Protein AF-A0A7S1R798-F1 (afdb_monomer_lite)

Radius of gyration: 19.68 Å; chains: 1; bounding box: 44×50×54 Å

Sequence (302 aa):
WAHCTDYHACKNDYTFELLNIRLVPTTYSVRGADLMTPFVHMIRYALAEPQPPAGVQEKFLVVSDSTLPVKPFSYVYWDLSTFTSSDICISSINQWAHGSVEGRPAALVKHHQWVALNRSDAAVLARDWDHVERVGAWDVPLREGRWAGSNRTVPHSQFAGGTWYTATDEEAVWAFLHGPMELRYKGDLEEPMRLFMHRRCHTYVAFPNDVAPSTHLTSPPAALLQLEAEAHSKFDHTKITLQLLKDPDAKLTVAPGIWHPFLMEAVGDQSLRALRSSPYLFARKFSQCAQLGNYSEMILRS

pLDDT: mean 87.45, std 13.61, range [43.0, 97.88]

Organism: Alexandrium catenella (NCBI:txid2925)

Foldseek 3Di:
DDEDPDPVVVVPDVVCVVVVPDYDDHDDDDPLFDPCVRVLSVLVVVLPDDDDPPPFWDKRWDDDLQKDFLAAPVVVRCVLRVDQAKFWAWWDPQQWWWAADPNFTWIQTFTDLTIIHTSVLSVLCSVQDDTGPGHQADWQAADDDPCNPPRDTDRSVRTDGGPPRPRCSGGVSCRSRHTIGTAPDHPNCVVVVVVCLPGDDQEAWAFPLLADPCVPDPDGRSGGHPDDPVSCPQQVSSVLVVQLVPPPQWDWDADPDRPGTTATQEGEPSSSVSSNVHSHRMYGRYDSNRHYYCNCVSHHVD

Structure (mmCIF, N/CA/C/O backbone):
data_AF-A0A7S1R798-F1
#
_entry.id   AF-A0A7S1R798-F1
#
loop_
_atom_site.group_PDB
_atom_site.id
_atom_site.type_symbol
_atom_site.label_atom_id
_atom_site.label_alt_id
_atom_site.label_comp_id
_atom_site.label_asym_id
_atom_site.label_entity_id
_atom_site.label_seq_id
_atom_site.pdbx_PDB_ins_code
_atom_site.Cartn_x
_atom_site.Cartn_y
_atom_site.Cartn_z
_atom_site.occupancy
_atom_site.B_iso_or_equiv
_atom_site.auth_seq_id
_atom_site.auth_comp_id
_atom_site.auth_asym_id
_atom_site.auth_atom_id
_atom_site.pdbx_PDB_model_num
ATOM 1 N N . TRP A 1 1 ? -7.975 -10.171 -10.699 1.00 95.88 1 TRP A N 1
ATOM 2 C CA . TRP A 1 1 ? -9.055 -9.178 -10.828 1.00 95.88 1 TRP A CA 1
ATOM 3 C C . TRP A 1 1 ? -8.448 -7.812 -11.055 1.00 95.88 1 TRP A C 1
ATOM 5 O O . TRP A 1 1 ? -7.384 -7.561 -10.504 1.00 95.88 1 TRP A O 1
ATOM 15 N N . ALA A 1 2 ? -9.091 -6.965 -11.852 1.00 96.12 2 ALA A N 1
ATOM 16 C CA . ALA A 1 2 ? -8.640 -5.601 -12.105 1.00 96.12 2 ALA A CA 1
ATOM 17 C C . ALA A 1 2 ? -9.822 -4.625 -12.110 1.00 96.12 2 ALA A C 1
ATOM 19 O O . ALA A 1 2 ? -10.908 -4.953 -12.591 1.00 96.12 2 ALA A O 1
ATOM 20 N N . HIS A 1 3 ? -9.592 -3.432 -11.570 1.00 96.25 3 HIS A N 1
ATOM 21 C CA . HIS A 1 3 ? -10.484 -2.280 -11.654 1.00 96.25 3 HIS A CA 1
ATOM 22 C C . HIS A 1 3 ? -9.866 -1.261 -12.608 1.00 96.25 3 HIS A C 1
ATOM 24 O O . HIS A 1 3 ? -8.649 -1.076 -12.618 1.00 96.25 3 HIS A O 1
ATOM 30 N N . CYS A 1 4 ? -10.718 -0.606 -13.390 1.00 95.44 4 CYS A N 1
ATOM 31 C CA . CYS A 1 4 ? -10.320 0.460 -14.293 1.00 95.44 4 CYS A CA 1
ATOM 32 C C . CYS A 1 4 ? -11.179 1.699 -14.073 1.00 95.44 4 CYS A C 1
ATOM 34 O O . CYS A 1 4 ? -12.379 1.602 -13.804 1.00 95.44 4 CYS A O 1
ATOM 36 N N . THR A 1 5 ? -10.567 2.869 -14.235 1.00 93.38 5 THR A N 1
ATOM 37 C CA . THR A 1 5 ? -11.283 4.150 -14.280 1.00 93.38 5 THR A CA 1
ATOM 38 C C . THR A 1 5 ? -12.166 4.242 -15.524 1.00 93.38 5 THR A C 1
ATOM 40 O O . THR A 1 5 ? -13.307 4.679 -15.420 1.00 93.38 5 THR A O 1
ATOM 43 N N . ASP A 1 6 ? -11.674 3.759 -16.669 1.00 94.75 6 ASP A N 1
ATOM 44 C CA . ASP A 1 6 ? -12.447 3.535 -17.892 1.00 94.75 6 ASP A CA 1
ATOM 45 C C . ASP A 1 6 ? -12.614 2.026 -18.132 1.00 94.75 6 ASP A C 1
ATOM 47 O O . ASP A 1 6 ? -11.725 1.342 -18.648 1.00 94.75 6 ASP A O 1
ATOM 51 N N . TYR A 1 7 ? -13.766 1.492 -17.719 1.00 95.94 7 TYR A N 1
ATOM 52 C CA . TYR A 1 7 ? -14.091 0.074 -17.883 1.00 95.94 7 TYR A CA 1
ATOM 53 C C . TYR A 1 7 ? -14.069 -0.370 -19.348 1.00 95.94 7 TYR A C 1
ATOM 55 O O . TYR A 1 7 ? -13.625 -1.476 -19.654 1.00 95.94 7 TYR A O 1
ATOM 63 N N . HIS A 1 8 ? -14.571 0.468 -20.258 1.00 96.50 8 HIS A N 1
ATOM 64 C CA . HIS A 1 8 ? -14.720 0.100 -21.662 1.00 96.50 8 HIS A CA 1
ATOM 65 C C . HIS A 1 8 ? -13.369 0.045 -22.365 1.00 96.50 8 HIS A C 1
ATOM 67 O O . HIS A 1 8 ? -13.139 -0.890 -23.132 1.00 96.50 8 HIS A O 1
ATOM 73 N N . ALA A 1 9 ? -12.468 0.981 -22.061 1.00 94.81 9 ALA A N 1
ATOM 74 C CA . ALA A 1 9 ? -11.098 0.936 -22.560 1.00 94.81 9 ALA A CA 1
ATOM 75 C C . ALA A 1 9 ? -10.395 -0.365 -22.140 1.00 94.81 9 ALA A C 1
ATOM 77 O O . ALA A 1 9 ? -9.889 -1.083 -22.998 1.00 94.81 9 ALA A O 1
ATOM 78 N N . CYS A 1 10 ? -10.449 -0.729 -20.853 1.00 94.94 10 CYS A N 1
ATOM 79 C CA . CYS A 1 10 ? -9.833 -1.968 -20.371 1.00 94.94 10 CYS A CA 1
ATOM 80 C C . CYS A 1 10 ? -10.493 -3.235 -20.917 1.00 94.94 10 CYS A C 1
ATOM 82 O O . CYS A 1 10 ? -9.810 -4.205 -21.224 1.00 94.94 10 CYS A O 1
ATOM 84 N N . LYS A 1 11 ? -11.825 -3.255 -21.046 1.00 95.12 11 LYS A N 1
ATOM 85 C CA . LYS A 1 11 ? -12.545 -4.418 -21.585 1.00 95.12 11 LYS A CA 1
ATOM 86 C C . LYS A 1 11 ? -12.158 -4.719 -23.032 1.00 95.12 11 LYS A C 1
ATOM 88 O O . LYS A 1 11 ? -12.194 -5.876 -23.435 1.00 95.12 11 LYS A O 1
ATOM 93 N N . ASN A 1 12 ? -11.815 -3.686 -23.796 1.00 94.81 12 ASN A N 1
ATOM 94 C CA . ASN A 1 12 ? -11.406 -3.812 -25.190 1.00 94.81 12 ASN A CA 1
ATOM 95 C C . ASN A 1 12 ? -9.886 -3.998 -25.354 1.00 94.81 12 ASN A C 1
ATOM 97 O O . ASN A 1 12 ? -9.412 -4.121 -26.483 1.00 94.81 12 ASN A O 1
ATOM 101 N N . ASP A 1 13 ? -9.119 -4.014 -24.261 1.00 94.00 13 ASP A N 1
ATOM 102 C CA . ASP A 1 13 ? -7.686 -4.289 -24.290 1.00 94.00 13 ASP A CA 1
ATOM 103 C C . ASP A 1 13 ? -7.446 -5.803 -24.383 1.00 94.00 13 ASP A C 1
ATOM 105 O O . ASP A 1 13 ? -7.726 -6.568 -23.455 1.00 94.00 13 ASP A O 1
ATOM 109 N N . TYR A 1 14 ? -6.877 -6.231 -25.511 1.00 93.75 14 TYR A N 1
ATOM 110 C CA . TYR A 1 14 ? -6.534 -7.627 -25.789 1.00 93.75 14 TYR A CA 1
ATOM 111 C C . TYR A 1 14 ? -5.623 -8.255 -24.719 1.00 93.75 14 TYR A C 1
ATOM 113 O O . TYR A 1 14 ? -5.657 -9.465 -24.502 1.00 93.75 14 TYR A O 1
ATOM 121 N N . THR A 1 15 ? -4.832 -7.453 -24.004 1.00 92.44 15 THR A N 1
ATOM 122 C CA . THR A 1 15 ? -3.950 -7.924 -22.928 1.00 92.44 15 THR A CA 1
ATOM 123 C C . THR A 1 15 ? -4.740 -8.538 -21.774 1.00 92.44 15 THR A C 1
ATOM 125 O O . THR A 1 15 ? -4.296 -9.522 -21.181 1.00 92.44 15 THR A O 1
ATOM 128 N N . PHE A 1 16 ? -5.925 -8.002 -21.461 1.00 92.94 16 PHE A N 1
ATOM 129 C CA . PHE A 1 16 ? -6.767 -8.528 -20.385 1.00 92.94 16 PHE A CA 1
ATOM 130 C C . PHE A 1 16 ? -7.323 -9.904 -20.743 1.00 92.94 16 PHE A C 1
ATOM 132 O O . PHE A 1 16 ? -7.317 -10.800 -19.901 1.00 92.94 16 PHE A O 1
ATOM 139 N N . GLU A 1 17 ? -7.741 -10.095 -21.994 1.00 90.88 17 GLU A N 1
ATOM 140 C CA . GLU A 1 17 ? -8.168 -11.399 -22.501 1.00 90.88 17 GLU A CA 1
ATOM 141 C C . GLU A 1 17 ? -6.997 -12.391 -22.522 1.00 90.88 17 GLU A C 1
ATOM 143 O O . GLU A 1 17 ? -7.098 -13.479 -21.954 1.00 90.88 17 GLU A O 1
ATOM 148 N N . LEU A 1 18 ? -5.854 -11.983 -23.086 1.00 94.62 18 LEU A N 1
ATOM 149 C CA . LEU A 1 18 ? -4.650 -12.809 -23.201 1.00 94.62 18 LEU A CA 1
ATOM 150 C C . LEU A 1 18 ? -4.141 -13.309 -21.841 1.00 94.62 18 LEU A C 1
ATOM 152 O O . LEU A 1 18 ? -3.718 -14.458 -21.720 1.00 94.62 18 LEU A O 1
ATOM 156 N N . LEU A 1 19 ? -4.175 -12.452 -20.817 1.00 93.06 19 LEU A N 1
ATOM 157 C CA . LEU A 1 19 ? -3.729 -12.773 -19.459 1.00 93.06 19 LEU A CA 1
ATOM 158 C C . LEU A 1 19 ? -4.850 -13.324 -18.564 1.00 93.06 19 LEU A C 1
ATOM 160 O O . LEU A 1 19 ? -4.619 -13.556 -17.376 1.00 93.06 19 LEU A O 1
ATOM 164 N N . ASN A 1 20 ? -6.054 -13.533 -19.108 1.00 94.75 20 ASN A N 1
ATOM 165 C CA . ASN A 1 20 ? -7.237 -13.975 -18.367 1.00 94.75 20 ASN A CA 1
ATOM 166 C C . ASN A 1 20 ? -7.528 -13.099 -17.125 1.00 94.75 20 ASN A C 1
ATOM 168 O O . ASN A 1 20 ? -7.882 -13.579 -16.042 1.00 94.75 20 ASN A O 1
ATOM 172 N N . ILE A 1 21 ? -7.347 -11.784 -17.264 1.00 94.88 21 ILE A N 1
ATOM 173 C CA . ILE A 1 21 ? -7.624 -10.809 -16.212 1.00 94.88 21 ILE A CA 1
ATOM 174 C C . ILE A 1 21 ? -9.126 -10.529 -16.190 1.00 94.88 21 ILE A C 1
ATOM 176 O O . ILE A 1 21 ? -9.690 -9.925 -17.098 1.00 94.88 21 ILE A O 1
ATOM 180 N N . ARG A 1 22 ? -9.783 -10.917 -15.094 1.00 96.56 22 ARG A N 1
ATOM 181 C CA . ARG A 1 22 ? -11.199 -10.606 -14.858 1.00 96.56 22 ARG A CA 1
ATOM 182 C C . ARG A 1 22 ? -11.374 -9.160 -14.390 1.00 96.56 22 ARG A C 1
ATOM 184 O O . ARG A 1 22 ? -10.768 -8.757 -13.392 1.00 96.56 22 ARG A O 1
ATOM 191 N N . LEU A 1 23 ? -12.218 -8.402 -15.084 1.00 97.44 23 LEU A N 1
ATOM 192 C CA . LEU A 1 23 ? -12.570 -7.026 -14.729 1.00 97.44 23 LEU A CA 1
ATOM 193 C C . LEU A 1 23 ? -13.716 -6.983 -13.715 1.00 97.44 23 LEU A C 1
ATOM 195 O O . LEU A 1 23 ? -14.705 -7.699 -13.868 1.00 97.44 23 LEU A O 1
ATOM 199 N N . VAL A 1 24 ? -13.610 -6.095 -12.726 1.00 97.62 24 VAL A N 1
ATOM 200 C CA . VAL A 1 24 ? -14.741 -5.704 -11.870 1.00 97.62 24 VAL A CA 1
ATOM 201 C C . VAL A 1 24 ? -15.393 -4.423 -12.406 1.00 97.62 24 VAL A C 1
ATOM 203 O O . VAL A 1 24 ? -14.703 -3.629 -13.052 1.00 97.62 24 VAL A O 1
ATOM 206 N N . PRO A 1 25 ? -16.697 -4.187 -12.165 1.00 97.38 25 PRO A N 1
ATOM 207 C CA . PRO A 1 25 ? -17.335 -2.922 -12.516 1.00 97.38 25 PRO A CA 1
ATOM 208 C C . PRO A 1 25 ? -16.589 -1.718 -11.930 1.00 97.38 25 PRO A C 1
ATOM 210 O O . PRO A 1 25 ? -16.108 -1.759 -10.793 1.00 97.38 25 PRO A O 1
ATOM 213 N N . THR A 1 26 ? -16.516 -0.623 -12.689 1.00 96.62 26 THR A N 1
ATOM 214 C CA . THR A 1 26 ? -15.950 0.627 -12.173 1.00 96.62 26 THR A CA 1
ATOM 215 C C . THR A 1 26 ? -16.776 1.114 -10.990 1.00 96.62 26 THR A C 1
ATOM 217 O O . THR A 1 26 ? -17.986 1.299 -11.081 1.00 96.62 26 THR A O 1
ATOM 220 N N . THR A 1 27 ? -16.095 1.338 -9.875 1.00 94.88 27 THR A N 1
ATOM 221 C CA . THR A 1 27 ? -16.636 1.987 -8.680 1.00 94.88 27 THR A CA 1
ATOM 222 C C . THR A 1 27 ? -15.975 3.340 -8.449 1.00 94.88 27 THR A C 1
ATOM 224 O O . THR A 1 27 ? -14.915 3.617 -9.021 1.00 94.88 27 THR A O 1
ATOM 227 N N . TYR A 1 28 ? -16.599 4.153 -7.594 1.00 90.81 28 TYR A N 1
ATOM 228 C CA . TYR A 1 28 ? -16.071 5.436 -7.141 1.00 90.81 28 TYR A CA 1
ATOM 229 C C . TYR A 1 28 ? -14.620 5.309 -6.662 1.00 90.81 28 TYR A C 1
ATOM 231 O O . TYR A 1 28 ? -14.263 4.366 -5.954 1.00 90.81 28 TYR A O 1
ATOM 239 N N . SER A 1 29 ? -13.800 6.263 -7.090 1.00 89.31 29 SER A N 1
ATOM 240 C CA . SER A 1 29 ? -12.412 6.422 -6.683 1.00 89.31 29 SER A CA 1
ATOM 241 C C . SER A 1 29 ? -12.035 7.879 -6.846 1.00 89.31 29 SER A C 1
ATOM 243 O O . SER A 1 29 ? -12.215 8.445 -7.928 1.00 89.31 29 SER A O 1
ATOM 245 N N . VAL A 1 30 ? -11.496 8.489 -5.799 1.00 86.62 30 VAL A N 1
ATOM 246 C CA . VAL A 1 30 ? -10.974 9.853 -5.872 1.00 86.62 30 VAL A CA 1
ATOM 247 C C . VAL A 1 30 ? -9.629 9.887 -5.183 1.00 86.62 30 VAL A C 1
ATOM 249 O O . VAL A 1 30 ? -9.499 9.589 -3.998 1.00 86.62 30 VAL A O 1
ATOM 252 N N . ARG A 1 31 ? -8.601 10.285 -5.932 1.00 82.75 31 ARG A N 1
ATOM 253 C CA . ARG A 1 31 ? -7.250 10.429 -5.395 1.00 82.75 31 ARG A CA 1
ATOM 254 C C . ARG A 1 31 ? -7.253 11.359 -4.182 1.00 82.75 31 ARG A C 1
ATOM 256 O O . ARG A 1 31 ? -7.731 12.485 -4.263 1.00 82.75 31 ARG A O 1
ATOM 263 N N . GLY A 1 32 ? -6.662 10.884 -3.089 1.00 76.19 32 GLY A N 1
ATOM 264 C CA . GLY A 1 32 ? -6.551 11.623 -1.833 1.00 76.19 32 GLY A CA 1
ATOM 265 C C . GLY A 1 32 ? -7.782 11.526 -0.935 1.00 76.19 32 GLY A C 1
ATOM 266 O O . GLY A 1 32 ? -7.640 11.799 0.248 1.00 76.19 32 GLY A O 1
ATOM 267 N N . ALA A 1 33 ? -8.941 11.102 -1.455 1.00 81.75 33 ALA A N 1
ATOM 268 C CA . ALA A 1 33 ? -10.154 10.878 -0.670 1.00 81.75 33 ALA A CA 1
ATOM 269 C C . ALA A 1 33 ? -10.454 9.390 -0.487 1.00 81.75 33 ALA A C 1
ATOM 271 O O . ALA A 1 33 ? -10.550 8.935 0.646 1.00 81.75 33 ALA A O 1
ATOM 272 N N . ASP A 1 34 ? -10.541 8.621 -1.569 1.00 86.38 34 ASP A N 1
ATOM 273 C CA . ASP A 1 34 ? -10.888 7.206 -1.504 1.00 86.38 34 ASP A CA 1
ATOM 274 C C . ASP A 1 34 ? -10.270 6.435 -2.666 1.00 86.38 34 ASP A C 1
ATOM 276 O O . ASP A 1 34 ? -10.808 6.372 -3.771 1.00 86.38 34 ASP A O 1
ATOM 280 N N . LEU A 1 35 ? -9.096 5.864 -2.400 1.00 88.75 35 LEU A N 1
ATOM 281 C CA . LEU A 1 35 ? -8.444 4.891 -3.278 1.00 88.75 35 LEU A CA 1
ATOM 282 C C . LEU A 1 35 ? -8.727 3.444 -2.843 1.00 88.75 35 LEU A C 1
ATOM 284 O O . LEU A 1 35 ? -8.341 2.504 -3.539 1.00 88.75 35 LEU A O 1
ATOM 288 N N . MET A 1 36 ? -9.416 3.255 -1.715 1.00 91.44 36 MET A N 1
ATOM 289 C CA . MET A 1 36 ? -9.649 1.945 -1.116 1.00 91.44 36 MET A CA 1
ATOM 290 C C . MET A 1 36 ? -10.949 1.306 -1.571 1.00 91.44 36 MET A C 1
ATOM 292 O O . MET A 1 36 ? -11.008 0.086 -1.664 1.00 91.44 36 MET A O 1
ATOM 296 N N . THR A 1 37 ? -11.973 2.076 -1.923 1.00 93.56 37 THR A N 1
ATOM 297 C CA . THR A 1 37 ? -13.212 1.509 -2.461 1.00 93.56 37 THR A CA 1
ATOM 298 C C . THR A 1 37 ? -12.955 0.614 -3.684 1.00 93.56 37 THR A C 1
ATOM 300 O O . THR A 1 37 ? -13.423 -0.526 -3.675 1.00 93.56 37 THR A O 1
ATOM 303 N N . PRO A 1 38 ? -12.146 1.004 -4.693 1.00 94.75 38 PRO A N 1
ATOM 304 C CA . PRO A 1 38 ? -11.744 0.098 -5.774 1.00 94.75 38 PRO A CA 1
ATOM 305 C C . PRO A 1 38 ? -10.953 -1.123 -5.304 1.00 94.75 38 PRO A C 1
ATOM 307 O O . PRO A 1 38 ? -11.192 -2.231 -5.786 1.00 94.75 38 PRO A O 1
ATOM 310 N N . PHE A 1 39 ? -10.031 -0.936 -4.353 1.00 94.12 39 PHE A N 1
ATOM 311 C CA . PHE A 1 39 ? -9.256 -2.021 -3.750 1.00 94.12 39 PHE A CA 1
ATOM 312 C C . PHE A 1 39 ? -10.211 -3.061 -3.165 1.00 94.12 39 PHE A C 1
ATOM 314 O O . PHE A 1 39 ? -10.181 -4.229 -3.553 1.00 94.12 39 PHE A O 1
ATOM 321 N N . VAL A 1 40 ? -11.073 -2.646 -2.239 1.00 95.75 40 VAL A N 1
ATOM 322 C CA . VAL A 1 40 ? -11.976 -3.540 -1.519 1.00 95.75 40 VAL A CA 1
ATOM 323 C C . VAL A 1 40 ? -13.003 -4.161 -2.463 1.00 95.75 40 VAL A C 1
ATOM 325 O O . VAL A 1 40 ? -13.338 -5.337 -2.318 1.00 95.75 40 VAL A O 1
ATOM 328 N N . HIS A 1 41 ? -13.436 -3.430 -3.491 1.00 96.50 41 HIS A N 1
ATOM 329 C CA . HIS A 1 41 ? -14.267 -3.978 -4.558 1.00 96.50 41 HIS A CA 1
ATOM 330 C C . HIS A 1 41 ? -13.573 -5.161 -5.251 1.00 96.50 41 HIS A C 1
ATOM 332 O O . HIS A 1 41 ? -14.180 -6.220 -5.386 1.00 96.50 41 HIS A O 1
ATOM 338 N N . MET A 1 42 ? -12.293 -5.044 -5.619 1.00 97.25 42 MET A N 1
ATOM 339 C CA . MET A 1 42 ? -11.544 -6.171 -6.194 1.00 97.25 42 MET A CA 1
ATOM 340 C C . MET A 1 42 ? -11.391 -7.341 -5.213 1.00 97.25 42 MET A C 1
ATOM 342 O O . MET A 1 42 ? -11.534 -8.491 -5.632 1.00 97.25 42 MET A O 1
ATOM 346 N N . ILE A 1 43 ? -11.155 -7.077 -3.919 1.00 97.38 43 ILE A N 1
ATOM 347 C CA . ILE A 1 43 ? -11.104 -8.140 -2.900 1.00 97.38 43 ILE A CA 1
ATOM 348 C C . ILE A 1 43 ? -12.434 -8.898 -2.841 1.00 97.38 43 ILE A C 1
ATOM 350 O O . ILE A 1 43 ? -12.419 -10.123 -2.811 1.00 97.38 43 ILE A O 1
ATOM 354 N N . ARG A 1 44 ? -13.580 -8.202 -2.829 1.00 97.88 44 ARG A N 1
ATOM 355 C CA . ARG A 1 44 ? -14.912 -8.833 -2.745 1.00 97.88 44 ARG A CA 1
ATOM 356 C C . ARG A 1 44 ? -15.117 -9.866 -3.855 1.00 97.88 44 ARG A C 1
ATOM 358 O O . ARG A 1 44 ? -15.578 -10.969 -3.581 1.00 97.88 44 ARG A O 1
ATOM 365 N N . TYR A 1 45 ? -14.713 -9.535 -5.081 1.00 97.81 45 TYR A N 1
ATOM 366 C CA . TYR A 1 45 ? -14.782 -10.461 -6.213 1.00 97.81 45 TYR A CA 1
ATOM 367 C C . TYR A 1 45 ? -13.772 -11.604 -6.093 1.00 97.81 45 TYR A C 1
ATOM 369 O O . TYR A 1 45 ? -14.113 -12.751 -6.363 1.00 97.81 45 TYR A O 1
ATOM 377 N N . ALA A 1 46 ? -12.551 -11.323 -5.634 1.00 97.12 46 ALA A N 1
ATOM 378 C CA . ALA A 1 46 ? -11.552 -12.360 -5.393 1.00 97.12 46 ALA A CA 1
ATOM 379 C C . ALA A 1 46 ? -11.986 -13.353 -4.297 1.00 97.12 46 ALA A C 1
ATOM 381 O O . ALA A 1 46 ? -11.801 -14.554 -4.448 1.00 97.12 46 ALA A O 1
ATOM 382 N N . LEU A 1 47 ? -12.621 -12.879 -3.223 1.00 97.44 47 LEU A N 1
ATOM 383 C CA . LEU A 1 47 ? -13.150 -13.721 -2.145 1.00 97.44 47 LEU A CA 1
ATOM 384 C C . LEU A 1 47 ? -14.345 -14.578 -2.574 1.00 97.44 47 LEU A C 1
ATOM 386 O O . LEU A 1 47 ? -14.590 -15.608 -1.945 1.00 97.44 47 LEU A O 1
ATOM 390 N N . ALA A 1 48 ? -15.081 -14.169 -3.609 1.00 97.38 48 ALA A N 1
ATOM 391 C CA . ALA A 1 48 ? -16.189 -14.944 -4.159 1.00 97.38 48 ALA A CA 1
ATOM 392 C C . ALA A 1 48 ? -15.721 -16.159 -4.983 1.00 97.38 48 ALA A C 1
ATOM 394 O O . ALA A 1 48 ? -16.526 -17.048 -5.261 1.00 97.38 48 ALA A O 1
ATOM 395 N N . GLU A 1 49 ? -14.438 -16.222 -5.355 1.00 96.19 49 GLU A N 1
ATOM 396 C CA . GLU A 1 49 ? -13.863 -17.407 -5.992 1.00 96.19 49 GLU A CA 1
ATOM 397 C C . GLU A 1 49 ? -13.800 -18.595 -5.014 1.00 96.19 49 GLU A C 1
ATOM 399 O O . GLU A 1 49 ? -13.692 -18.401 -3.792 1.00 96.19 49 GLU A O 1
ATOM 404 N N . PRO A 1 50 ? -13.837 -19.839 -5.534 1.00 96.12 50 PRO A N 1
ATOM 405 C CA . PRO A 1 50 ? -13.642 -21.033 -4.724 1.00 96.12 50 PRO A CA 1
ATOM 406 C C . PRO A 1 50 ? -12.367 -20.942 -3.885 1.00 96.12 50 PRO A C 1
ATOM 408 O O . PRO A 1 50 ? -11.311 -20.549 -4.380 1.00 96.12 50 PRO A O 1
ATOM 411 N N . GLN A 1 51 ? -12.466 -21.332 -2.613 1.00 93.88 51 GLN A N 1
ATOM 412 C CA . GLN A 1 51 ? -11.300 -21.380 -1.734 1.00 93.88 51 GLN A CA 1
ATOM 413 C C . GLN A 1 51 ? -10.243 -22.332 -2.302 1.00 93.88 51 GLN A C 1
ATOM 415 O O . GLN A 1 51 ? -10.600 -23.366 -2.881 1.00 93.88 51 GLN A O 1
ATOM 420 N N . PRO A 1 52 ? -8.949 -22.026 -2.115 1.00 92.94 52 PRO A N 1
ATOM 421 C CA . PRO A 1 52 ? -7.909 -22.952 -2.517 1.00 92.94 52 PRO A CA 1
ATOM 422 C C . PRO A 1 52 ? -7.988 -24.245 -1.680 1.00 92.94 52 PRO A C 1
ATOM 424 O O . PRO A 1 52 ? -8.597 -24.259 -0.604 1.00 92.94 52 PRO A O 1
ATOM 427 N N . PRO A 1 53 ? -7.372 -25.346 -2.147 1.00 94.88 53 PRO A N 1
ATOM 428 C CA . PRO A 1 53 ? -7.320 -26.596 -1.397 1.00 94.88 53 PRO A CA 1
ATOM 429 C C . PRO A 1 53 ? -6.774 -26.413 0.024 1.00 94.88 53 PRO A C 1
ATOM 431 O O . PRO A 1 53 ? -5.948 -25.536 0.285 1.00 94.88 53 PRO A O 1
ATOM 434 N N . ALA A 1 54 ? -7.192 -27.289 0.940 1.00 92.12 54 ALA A N 1
ATOM 435 C CA . ALA A 1 54 ? -6.704 -27.272 2.315 1.00 92.12 54 ALA A CA 1
ATOM 436 C C . ALA A 1 54 ? -5.164 -27.308 2.363 1.00 92.12 54 ALA A C 1
ATOM 438 O O . ALA A 1 54 ? -4.527 -28.110 1.681 1.00 92.12 54 ALA A O 1
ATOM 439 N N . GLY A 1 55 ? -4.573 -26.431 3.177 1.00 89.12 55 GLY A N 1
ATOM 440 C CA . GLY A 1 55 ? -3.119 -26.293 3.313 1.00 89.12 55 GLY A CA 1
ATOM 441 C C . GLY A 1 55 ? -2.462 -25.322 2.326 1.00 89.12 55 GLY A C 1
ATOM 442 O O . GLY A 1 55 ? -1.299 -24.974 2.522 1.00 89.12 55 GLY A O 1
ATOM 443 N N . VAL A 1 56 ? -3.181 -24.829 1.313 1.00 91.94 56 VAL A N 1
ATOM 444 C CA . VAL A 1 56 ? -2.686 -23.765 0.429 1.00 91.94 56 VAL A CA 1
ATOM 445 C C . VAL A 1 56 ? -3.001 -22.405 1.044 1.00 91.94 56 VAL A C 1
ATOM 447 O O . VAL A 1 56 ? -4.150 -22.100 1.361 1.00 91.94 56 VAL A O 1
ATOM 450 N N . GLN A 1 57 ? -1.971 -21.578 1.218 1.00 91.75 57 GLN A N 1
ATOM 451 C CA . GLN A 1 57 ? -2.141 -20.216 1.712 1.00 91.75 57 GLN A CA 1
ATOM 452 C C . GLN A 1 57 ? -2.555 -19.281 0.581 1.00 91.75 57 GLN A C 1
ATOM 454 O O . GLN A 1 57 ? -1.958 -19.276 -0.492 1.00 91.75 57 GLN A O 1
ATOM 459 N N . GLU A 1 58 ? -3.544 -18.443 0.861 1.00 93.94 58 GLU A N 1
ATOM 460 C CA . GLU A 1 58 ? -3.998 -17.398 -0.043 1.00 93.94 58 GLU A CA 1
ATOM 461 C C . GLU A 1 58 ? -3.671 -16.025 0.535 1.00 93.94 58 GLU A C 1
ATOM 463 O O . GLU A 1 58 ? -3.929 -15.749 1.714 1.00 93.94 58 GLU A O 1
ATOM 468 N N . LYS A 1 59 ? -3.126 -15.160 -0.319 1.00 95.50 59 LYS A N 1
ATOM 469 C CA . LYS A 1 59 ? -2.870 -13.756 -0.018 1.00 95.50 59 LYS A CA 1
ATOM 470 C C . LYS A 1 59 ? -3.548 -12.880 -1.060 1.00 95.50 59 LYS A C 1
ATOM 472 O O . LYS A 1 59 ? -3.493 -13.163 -2.254 1.00 95.50 59 LYS A O 1
ATOM 477 N N . PHE A 1 60 ? -4.127 -11.786 -0.596 1.00 96.31 60 PHE A N 1
ATOM 478 C CA . PHE A 1 60 ? -4.759 -10.759 -1.403 1.00 96.31 60 PHE A CA 1
ATOM 479 C C . PHE A 1 60 ? -3.812 -9.574 -1.464 1.00 96.31 60 PHE A C 1
ATOM 481 O O . PHE A 1 60 ? -3.573 -8.899 -0.463 1.00 96.31 60 PHE A O 1
ATOM 488 N N . LEU A 1 61 ? -3.252 -9.357 -2.647 1.00 94.69 61 LEU A N 1
ATOM 489 C CA . LEU A 1 61 ? -2.351 -8.255 -2.933 1.00 94.69 61 LEU A CA 1
ATOM 490 C C . LEU A 1 61 ? -3.026 -7.330 -3.929 1.00 94.69 61 LEU A C 1
ATOM 492 O O . LEU A 1 61 ? -3.605 -7.793 -4.912 1.00 94.69 61 LEU A O 1
ATOM 496 N N . VAL A 1 62 ? -2.900 -6.027 -3.705 1.00 91.38 62 VAL A N 1
ATOM 497 C CA . VAL A 1 62 ? -3.314 -5.025 -4.685 1.00 91.38 62 VAL A CA 1
ATOM 498 C C . VAL A 1 62 ? -2.095 -4.259 -5.149 1.00 91.38 62 VAL A C 1
ATOM 500 O O . VAL A 1 62 ? -1.294 -3.755 -4.363 1.00 91.38 62 VAL A O 1
ATOM 503 N N . VAL A 1 63 ? -1.961 -4.207 -6.465 1.00 92.88 63 VAL A N 1
ATOM 504 C CA . VAL A 1 63 ? -0.882 -3.535 -7.175 1.00 92.88 63 VAL A CA 1
ATOM 505 C C . VAL A 1 63 ? -1.494 -2.569 -8.180 1.00 92.88 63 VAL A C 1
ATOM 507 O O . VAL A 1 63 ? -2.615 -2.773 -8.644 1.00 92.88 63 VAL A O 1
ATOM 510 N N . SER A 1 64 ? -0.766 -1.501 -8.491 1.00 92.06 64 SER A N 1
ATOM 511 C CA . SER A 1 64 ? -1.131 -0.565 -9.557 1.00 92.06 64 SER A CA 1
ATOM 512 C C . SER A 1 64 ? -0.339 -0.852 -10.831 1.00 92.06 64 SER A C 1
ATOM 514 O O . SER A 1 64 ? 0.703 -1.501 -10.785 1.00 92.06 64 SER A O 1
ATOM 516 N N . ASP A 1 65 ? -0.789 -0.284 -11.945 1.00 90.81 65 ASP A N 1
ATOM 517 C CA . ASP A 1 65 ? -0.079 -0.210 -13.234 1.00 90.81 65 ASP A CA 1
ATOM 518 C C . ASP A 1 65 ? 1.355 0.358 -13.149 1.00 90.81 65 ASP A C 1
ATOM 520 O O . ASP A 1 65 ? 2.220 0.039 -13.952 1.00 90.81 65 ASP A O 1
ATOM 524 N N . SER A 1 66 ? 1.621 1.170 -12.131 1.00 94.00 66 SER A N 1
ATOM 525 C CA . SER A 1 66 ? 2.923 1.762 -11.802 1.00 94.00 66 SER A CA 1
ATOM 526 C C . SER A 1 66 ? 3.759 0.919 -10.826 1.00 94.00 66 SER A C 1
ATOM 528 O O . SER A 1 66 ? 4.692 1.440 -10.206 1.00 94.00 66 SER A O 1
ATOM 530 N N . THR A 1 67 ? 3.412 -0.356 -10.631 1.00 95.62 67 THR A N 1
ATOM 531 C CA . THR A 1 67 ? 4.108 -1.297 -9.740 1.00 95.62 67 THR A CA 1
ATOM 532 C C . THR A 1 67 ? 4.732 -2.427 -10.549 1.00 95.62 67 THR A C 1
ATOM 534 O O . THR A 1 67 ? 4.038 -3.104 -11.300 1.00 95.62 67 THR A O 1
ATOM 537 N N . LEU A 1 68 ? 6.024 -2.681 -10.345 1.00 96.12 68 LEU A N 1
ATOM 538 C CA . LEU A 1 68 ? 6.729 -3.808 -10.954 1.00 96.12 68 LEU A CA 1
ATOM 539 C C . LEU A 1 68 ? 7.265 -4.749 -9.874 1.00 96.12 68 LEU A C 1
ATOM 541 O O . LEU A 1 68 ? 7.743 -4.275 -8.836 1.00 96.12 68 LEU A O 1
ATOM 545 N N . PRO A 1 69 ? 7.236 -6.076 -10.090 1.00 96.75 69 PRO A N 1
ATOM 546 C CA . PRO A 1 69 ? 7.995 -6.979 -9.245 1.00 96.75 69 PRO A CA 1
ATOM 547 C C . PRO A 1 69 ? 9.491 -6.698 -9.423 1.00 96.75 69 PRO A C 1
ATOM 549 O O . PRO A 1 69 ? 9.955 -6.374 -10.514 1.00 96.75 69 PRO A O 1
ATOM 552 N N . VAL A 1 70 ? 10.257 -6.828 -8.347 1.00 97.19 70 VAL A N 1
ATOM 553 C CA . VAL A 1 70 ? 11.732 -6.773 -8.370 1.00 97.19 70 VAL A CA 1
ATOM 554 C C . VAL A 1 70 ? 12.342 -8.129 -8.014 1.00 97.19 70 VAL A C 1
ATOM 556 O O . VAL A 1 70 ? 13.546 -8.259 -7.805 1.00 97.19 70 VAL A O 1
ATOM 559 N N . LYS A 1 71 ? 11.490 -9.156 -7.969 1.00 97.25 71 LYS A N 1
ATOM 560 C CA . LYS A 1 71 ? 11.814 -10.560 -7.744 1.00 97.25 71 LYS A CA 1
ATOM 561 C C . LYS A 1 71 ? 11.052 -11.430 -8.752 1.00 97.25 71 LYS A C 1
ATOM 563 O O . LYS A 1 71 ? 9.963 -11.041 -9.175 1.00 97.25 71 LYS A O 1
ATOM 568 N N . PRO A 1 72 ? 11.565 -12.621 -9.092 1.00 96.12 72 PRO A N 1
ATOM 569 C CA . PRO A 1 72 ? 10.813 -13.611 -9.857 1.00 96.12 72 PRO A CA 1
ATOM 570 C C . PRO A 1 72 ? 9.551 -14.052 -9.114 1.00 96.12 72 PRO A C 1
ATOM 572 O O . PRO A 1 72 ? 9.530 -14.098 -7.881 1.00 96.12 72 PRO A O 1
ATOM 575 N N . PHE A 1 73 ? 8.520 -14.457 -9.858 1.00 94.38 73 PHE A N 1
ATOM 576 C CA . PHE A 1 73 ? 7.238 -14.869 -9.278 1.00 94.38 73 PHE A CA 1
ATOM 577 C C . PHE A 1 73 ? 7.375 -15.997 -8.244 1.00 94.38 73 PHE A C 1
ATOM 579 O O . PHE A 1 73 ? 6.741 -15.937 -7.196 1.00 94.38 73 PHE A O 1
ATOM 586 N N . SER A 1 74 ? 8.233 -16.991 -8.494 1.00 95.12 74 SER A N 1
ATOM 587 C CA . SER A 1 74 ? 8.471 -18.101 -7.560 1.00 95.12 74 SER A CA 1
ATOM 588 C C . SER A 1 74 ? 8.955 -17.616 -6.191 1.00 95.12 74 SER A C 1
ATOM 590 O O . SER A 1 74 ? 8.485 -18.102 -5.165 1.00 95.12 74 SER A O 1
ATOM 592 N N . TYR A 1 75 ? 9.844 -16.620 -6.172 1.00 96.12 75 TYR A N 1
ATOM 593 C CA . TYR A 1 75 ? 10.342 -16.010 -4.943 1.00 96.12 75 TYR A CA 1
ATOM 594 C C . TYR A 1 75 ? 9.255 -15.194 -4.241 1.00 96.12 75 TYR A C 1
ATOM 596 O O . TYR A 1 75 ? 9.072 -15.335 -3.037 1.00 96.12 75 TYR A O 1
ATOM 604 N N . VAL A 1 76 ? 8.512 -14.373 -4.994 1.00 95.50 76 VAL A N 1
ATOM 605 C CA . VAL A 1 76 ? 7.387 -13.585 -4.460 1.00 95.50 76 VAL A CA 1
ATOM 606 C C . VAL A 1 76 ? 6.358 -14.502 -3.801 1.00 95.50 76 VAL A C 1
ATOM 608 O O . VAL A 1 76 ? 5.967 -14.274 -2.660 1.00 95.50 76 VAL A O 1
ATOM 611 N N . TYR A 1 77 ? 5.957 -15.569 -4.493 1.00 94.31 77 TYR A N 1
ATOM 612 C CA . TYR A 1 77 ? 5.008 -16.549 -3.980 1.00 94.31 77 TYR A CA 1
ATOM 613 C C . TYR A 1 77 ? 5.533 -17.235 -2.716 1.00 94.31 77 TYR A C 1
ATOM 615 O O . TYR A 1 77 ? 4.817 -17.313 -1.720 1.00 94.31 77 TYR A O 1
ATOM 623 N N . TRP A 1 78 ? 6.782 -17.706 -2.728 1.00 94.75 78 TRP A N 1
ATOM 624 C CA . TRP A 1 78 ? 7.403 -18.346 -1.569 1.00 94.75 78 TRP A CA 1
ATOM 625 C C . TRP A 1 78 ? 7.456 -17.410 -0.351 1.00 94.75 78 TRP A C 1
ATOM 627 O O . TRP A 1 78 ? 7.009 -17.786 0.732 1.00 94.75 78 TRP A O 1
ATOM 637 N N . ASP A 1 79 ? 7.922 -16.172 -0.519 1.00 94.62 79 ASP A N 1
ATOM 638 C CA . ASP A 1 79 ? 8.080 -15.225 0.592 1.00 94.62 79 ASP A CA 1
ATOM 639 C C . ASP A 1 79 ? 6.727 -14.806 1.200 1.00 94.62 79 ASP A C 1
ATOM 641 O O . ASP A 1 79 ? 6.581 -14.728 2.426 1.00 94.62 79 ASP A O 1
ATOM 645 N N . LEU A 1 80 ? 5.707 -14.618 0.355 1.00 93.62 80 LEU A N 1
ATOM 646 C CA . LEU A 1 80 ? 4.345 -14.286 0.788 1.00 93.62 80 LEU A CA 1
ATOM 647 C C . LEU A 1 80 ? 3.597 -15.478 1.399 1.00 93.62 80 LEU A C 1
ATOM 649 O O . LEU A 1 80 ? 2.749 -15.281 2.265 1.00 93.62 80 LEU A O 1
ATOM 653 N N . SER A 1 81 ? 3.899 -16.708 0.976 1.00 92.56 81 SER A N 1
ATOM 654 C CA . SER A 1 81 ? 3.285 -17.933 1.519 1.00 92.56 81 SER A CA 1
ATOM 655 C C . SER A 1 81 ? 4.032 -18.514 2.721 1.00 92.56 81 SER A C 1
ATOM 657 O O . SER A 1 81 ? 3.558 -19.465 3.341 1.00 92.56 81 SER A O 1
ATOM 659 N N . THR A 1 82 ? 5.181 -17.945 3.097 1.00 93.00 82 THR A N 1
ATOM 660 C CA . THR A 1 82 ? 5.937 -18.399 4.276 1.00 93.00 82 THR A CA 1
ATOM 661 C C . THR A 1 82 ? 5.166 -18.141 5.576 1.00 93.00 82 THR A C 1
ATOM 663 O O . THR A 1 82 ? 5.286 -18.914 6.526 1.00 93.00 82 THR A O 1
ATOM 666 N N . PHE A 1 83 ? 4.335 -17.095 5.625 1.00 91.19 83 PHE A N 1
ATOM 667 C CA . PHE A 1 83 ? 3.611 -16.691 6.829 1.00 91.19 83 PHE A CA 1
ATOM 668 C C . PHE A 1 83 ? 2.118 -16.549 6.566 1.00 91.19 83 PHE A C 1
ATOM 670 O O . PHE A 1 83 ? 1.699 -15.950 5.580 1.00 91.19 83 PHE A O 1
ATOM 677 N N . THR A 1 84 ? 1.299 -17.005 7.509 1.00 93.06 84 THR A N 1
ATOM 678 C CA . THR A 1 84 ? -0.164 -16.942 7.396 1.00 93.06 84 THR A CA 1
ATOM 679 C C . THR A 1 84 ? -0.726 -15.549 7.695 1.00 93.06 84 THR A C 1
ATOM 681 O O . THR A 1 84 ? -1.772 -15.189 7.162 1.00 93.06 84 THR A O 1
ATOM 684 N N . SER A 1 85 ? -0.021 -14.718 8.466 1.00 94.00 85 SER A N 1
ATOM 685 C CA . SER A 1 85 ? -0.431 -13.357 8.855 1.00 94.00 85 SER A CA 1
ATOM 686 C C . SER A 1 85 ? -0.390 -12.351 7.703 1.00 94.00 85 SER A C 1
ATOM 688 O O . SER A 1 85 ? 0.434 -12.482 6.804 1.00 94.00 85 SER A O 1
ATOM 690 N N . SER A 1 86 ? -1.238 -11.325 7.727 1.00 94.44 86 SER A N 1
ATOM 691 C CA . SER A 1 86 ? -1.154 -10.222 6.761 1.00 94.44 86 SER A CA 1
ATOM 692 C C . SER A 1 86 ? 0.148 -9.426 6.909 1.00 94.44 86 SER A C 1
ATOM 694 O O . SER A 1 86 ? 0.612 -9.191 8.027 1.00 94.44 86 SER A O 1
ATOM 696 N N . ASP A 1 87 ? 0.707 -8.973 5.790 1.00 92.50 87 ASP A N 1
ATOM 697 C CA . ASP A 1 87 ? 1.882 -8.106 5.746 1.00 92.50 87 ASP A CA 1
ATOM 698 C C . ASP A 1 87 ? 1.427 -6.671 5.429 1.00 92.50 87 ASP A C 1
ATOM 700 O O . ASP A 1 87 ? 0.900 -6.381 4.353 1.00 92.50 87 ASP A O 1
ATOM 704 N N . ILE A 1 88 ? 1.608 -5.767 6.392 1.00 90.94 88 ILE A N 1
ATOM 705 C CA . ILE A 1 88 ? 1.232 -4.351 6.298 1.00 90.94 88 ILE A CA 1
ATOM 706 C C . ILE A 1 88 ? 2.473 -3.537 6.641 1.00 90.94 88 ILE A C 1
ATOM 708 O O . ILE A 1 88 ? 3.043 -3.705 7.722 1.00 90.94 88 ILE A O 1
ATOM 712 N N . CYS A 1 89 ? 2.892 -2.671 5.721 1.00 87.94 89 CYS A N 1
ATOM 713 C CA . CYS A 1 89 ? 4.060 -1.826 5.923 1.00 87.94 89 CYS A CA 1
ATOM 714 C C . CYS A 1 89 ? 3.658 -0.571 6.696 1.00 87.94 89 CYS A C 1
ATOM 716 O O . CYS A 1 89 ? 2.970 0.290 6.155 1.00 87.94 89 CYS A O 1
ATOM 718 N N . ILE A 1 90 ? 4.061 -0.479 7.957 1.00 88.19 90 ILE A N 1
ATOM 719 C CA . ILE A 1 90 ? 3.653 0.597 8.863 1.00 88.19 90 ILE A CA 1
ATOM 720 C C . ILE A 1 90 ? 4.563 1.810 8.669 1.00 88.19 90 ILE A C 1
ATOM 722 O O . ILE A 1 90 ? 5.782 1.668 8.583 1.00 88.19 90 ILE A O 1
ATOM 726 N N . SER A 1 91 ? 3.967 2.997 8.576 1.00 85.12 91 SER A N 1
ATOM 727 C CA . SER A 1 91 ? 4.699 4.255 8.432 1.00 85.12 91 SER A CA 1
ATOM 728 C C . SER A 1 91 ? 5.289 4.712 9.760 1.00 85.12 91 SER A C 1
ATOM 730 O O . SER A 1 91 ? 4.873 4.262 10.831 1.00 85.12 91 SER A O 1
ATOM 732 N N . SER A 1 92 ? 6.247 5.640 9.700 1.00 81.06 92 SER A N 1
ATOM 733 C CA . SER A 1 92 ? 6.850 6.198 10.910 1.00 81.06 92 SER A CA 1
ATOM 734 C C . SER A 1 92 ? 5.816 6.860 11.820 1.00 81.06 92 SER A C 1
ATOM 736 O O . SER A 1 92 ? 4.808 7.413 11.374 1.00 81.06 92 SER A O 1
ATOM 738 N N . ILE A 1 93 ? 6.085 6.817 13.122 1.00 84.44 93 ILE A N 1
ATOM 739 C CA . ILE A 1 93 ? 5.091 7.173 14.134 1.00 84.44 93 ILE A CA 1
ATOM 740 C C . ILE A 1 93 ? 4.672 8.642 14.110 1.00 84.44 93 ILE A C 1
ATOM 742 O O . ILE A 1 93 ? 3.538 8.988 14.427 1.00 84.44 93 ILE A O 1
ATOM 746 N N . ASN A 1 94 ? 5.569 9.508 13.641 1.00 82.44 94 ASN A N 1
ATOM 747 C CA . ASN A 1 94 ? 5.307 10.933 13.458 1.00 82.44 94 ASN A CA 1
ATOM 748 C C . ASN A 1 94 ? 4.220 11.207 12.404 1.00 82.44 94 ASN A C 1
ATOM 750 O O . ASN A 1 94 ? 3.765 12.341 12.270 1.00 82.44 94 ASN A O 1
ATOM 754 N N . GLN A 1 95 ? 3.816 10.188 11.641 1.00 85.56 95 GLN A N 1
ATOM 755 C CA . GLN A 1 95 ? 2.757 10.285 10.643 1.00 85.56 95 GLN A CA 1
ATOM 756 C C . GLN A 1 95 ? 1.411 9.756 11.125 1.00 85.56 95 GLN A C 1
ATOM 758 O O . GLN A 1 95 ? 0.440 9.863 10.383 1.00 85.56 95 GLN A O 1
ATOM 763 N N . TRP A 1 96 ? 1.342 9.176 12.320 1.00 90.62 96 TRP A N 1
ATOM 764 C CA . TRP A 1 96 ? 0.098 8.639 12.852 1.00 90.62 96 TRP A CA 1
ATOM 765 C C . TRP A 1 96 ? -0.785 9.781 13.360 1.00 90.62 96 TRP A C 1
ATOM 767 O O . TRP A 1 96 ? -0.291 10.781 13.895 1.00 90.62 96 TRP A O 1
ATOM 777 N N . ALA A 1 97 ? -2.097 9.648 13.183 1.00 92.19 97 ALA A N 1
ATOM 778 C CA . ALA A 1 97 ? -3.054 10.561 13.791 1.00 92.19 97 ALA A CA 1
ATOM 779 C C . ALA A 1 97 ? -3.305 10.154 15.252 1.00 92.19 97 ALA A C 1
ATOM 781 O O . ALA A 1 97 ? -3.270 8.977 15.604 1.00 92.19 97 ALA A O 1
ATOM 782 N N . HIS A 1 98 ? -3.571 11.126 16.119 1.00 93.44 98 HIS A N 1
ATOM 783 C CA . HIS A 1 98 ? -3.719 10.930 17.559 1.00 93.44 98 HIS A CA 1
ATOM 784 C C . HIS A 1 98 ? -5.020 11.541 18.051 1.00 93.44 98 HIS A C 1
ATOM 786 O O . HIS A 1 98 ? -5.383 12.649 17.665 1.00 93.44 98 HIS A O 1
ATOM 792 N N . GLY A 1 99 ? -5.699 10.855 18.957 1.00 94.69 99 GLY A N 1
ATOM 793 C CA . GLY A 1 99 ? -6.995 11.276 19.461 1.00 94.69 99 GLY A CA 1
ATOM 794 C C . GLY A 1 99 ? -7.235 10.849 20.896 1.00 94.69 99 GLY A C 1
ATOM 795 O O . GLY A 1 99 ? -6.335 10.389 21.607 1.00 94.69 99 GLY A O 1
ATOM 796 N N . SER A 1 100 ? -8.480 11.023 21.322 1.00 96.25 100 SER A N 1
ATOM 797 C CA . SER A 1 100 ? -8.976 10.498 22.586 1.00 96.25 100 SER A CA 1
ATOM 798 C C . SER A 1 100 ? -10.299 9.793 22.347 1.00 96.25 100 SER A C 1
ATOM 800 O O . SER A 1 100 ? -11.250 10.415 21.881 1.00 96.25 100 SER A O 1
ATOM 802 N N . VAL A 1 101 ? -10.360 8.510 22.685 1.00 96.50 101 VAL A N 1
ATOM 803 C CA . VAL A 1 101 ? -11.578 7.702 22.609 1.00 96.50 101 VAL A CA 1
ATOM 804 C C . VAL A 1 101 ? -12.032 7.453 24.039 1.00 96.50 101 VAL A C 1
ATOM 806 O O . VAL A 1 101 ? -11.318 6.834 24.821 1.00 96.50 101 VAL A O 1
ATOM 809 N N . GLU A 1 102 ? -13.194 7.989 24.417 1.00 95.19 102 GLU A N 1
ATOM 810 C CA . GLU A 1 102 ? -13.742 7.853 25.781 1.00 95.19 102 GLU A CA 1
ATOM 811 C C . GLU A 1 102 ? -12.791 8.361 26.883 1.00 95.19 102 GLU A C 1
ATOM 813 O O . GLU A 1 102 ? -12.665 7.770 27.956 1.00 95.19 102 GLU A O 1
ATOM 818 N N . GLY A 1 103 ? -12.081 9.458 26.608 1.00 95.69 103 GLY A N 1
ATOM 819 C CA . GLY A 1 103 ? -11.115 10.045 27.541 1.00 95.69 103 GLY A CA 1
ATOM 820 C C . GLY A 1 103 ? -9.761 9.329 27.581 1.00 95.69 103 GLY A C 1
ATOM 821 O O . GLY A 1 103 ? -8.916 9.686 28.402 1.00 95.69 103 GLY A O 1
ATOM 822 N N . ARG A 1 104 ? -9.535 8.338 26.712 1.00 95.38 104 ARG A N 1
ATOM 823 C CA . ARG A 1 104 ? -8.309 7.537 26.655 1.00 95.38 104 ARG A CA 1
ATOM 824 C C . ARG A 1 104 ? -7.480 7.925 25.433 1.00 95.38 104 ARG A C 1
ATOM 826 O O . ARG A 1 104 ? -8.029 7.938 24.332 1.00 95.38 104 ARG A O 1
ATOM 833 N N . PRO A 1 105 ? -6.178 8.204 25.591 1.00 96.12 105 PRO A N 1
ATOM 834 C CA . PRO A 1 105 ? -5.288 8.443 24.462 1.00 96.12 105 PRO A CA 1
ATOM 835 C C . PRO A 1 105 ? -5.294 7.275 23.468 1.00 96.12 105 PRO A C 1
ATOM 837 O O . PRO A 1 105 ? -5.184 6.116 23.867 1.00 96.12 105 PRO A O 1
ATOM 840 N N . ALA A 1 106 ? -5.407 7.584 22.179 1.00 95.94 106 ALA A N 1
ATOM 841 C CA . ALA A 1 106 ? -5.408 6.592 21.111 1.00 95.94 106 ALA A CA 1
ATOM 842 C C . ALA A 1 106 ? -4.667 7.110 19.867 1.00 95.94 106 ALA A C 1
ATOM 844 O O . ALA A 1 106 ? -4.590 8.323 19.653 1.00 95.94 106 ALA A O 1
ATOM 845 N N . ALA A 1 107 ? -4.152 6.201 19.040 1.00 95.00 107 ALA A N 1
ATOM 846 C CA . ALA A 1 107 ? -3.521 6.512 17.760 1.00 95.00 107 ALA A CA 1
ATOM 847 C C . ALA A 1 107 ? -4.158 5.726 16.606 1.00 95.00 107 ALA A C 1
ATOM 849 O O . ALA A 1 107 ? -4.478 4.544 16.748 1.00 95.00 107 ALA A O 1
ATOM 850 N N . LEU A 1 108 ? -4.297 6.370 15.448 1.00 93.94 108 LEU A N 1
ATOM 851 C CA . LEU A 1 108 ? -4.551 5.696 14.180 1.00 93.94 108 LEU A CA 1
ATOM 852 C C . LEU A 1 108 ? -3.221 5.395 13.515 1.00 93.94 108 LEU A C 1
ATOM 854 O O . LEU A 1 108 ? -2.479 6.297 13.125 1.00 93.94 108 LEU A O 1
ATOM 858 N N . VAL A 1 109 ? -2.935 4.104 13.403 1.00 92.81 109 VAL A N 1
ATOM 859 C CA . VAL A 1 109 ? -1.717 3.629 12.768 1.00 92.81 109 VAL A CA 1
ATOM 860 C C . VAL A 1 109 ? -1.800 3.918 11.276 1.00 92.81 109 VAL A C 1
ATOM 862 O O . VAL A 1 109 ? -2.677 3.407 10.577 1.00 92.81 109 VAL A O 1
ATOM 865 N N . LYS A 1 110 ? -0.851 4.721 10.796 1.00 90.94 110 LYS A N 1
ATOM 866 C CA . LYS A 1 110 ? -0.658 4.949 9.369 1.00 90.94 110 LYS A CA 1
ATOM 867 C C . LYS A 1 110 ? 0.207 3.834 8.791 1.00 90.94 110 LYS A C 1
ATOM 869 O O . LYS A 1 110 ? 1.243 3.479 9.355 1.00 90.94 110 LYS A O 1
ATOM 874 N N . HIS A 1 111 ? -0.185 3.309 7.646 1.00 89.62 111 HIS A N 1
ATOM 875 C CA . HIS A 1 111 ? 0.583 2.380 6.840 1.00 89.62 111 HIS A CA 1
ATOM 876 C C . HIS A 1 111 ? 0.819 2.958 5.443 1.00 89.62 111 HIS A C 1
ATOM 878 O O . HIS A 1 111 ? 0.123 3.852 4.966 1.00 89.62 111 HIS A O 1
ATOM 884 N N . HIS A 1 112 ? 1.805 2.409 4.748 1.00 81.38 112 HIS A N 1
ATOM 885 C CA . HIS A 1 112 ? 1.983 2.669 3.330 1.00 81.38 112 HIS A CA 1
ATOM 886 C C . HIS A 1 112 ? 0.861 1.983 2.550 1.00 81.38 112 HIS A C 1
ATOM 888 O O . HIS A 1 112 ? 0.414 0.905 2.935 1.00 81.38 112 HIS A O 1
ATOM 894 N N . GLN A 1 113 ? 0.452 2.561 1.419 1.00 75.00 113 GLN A N 1
ATOM 895 C CA . GLN A 1 113 ? -0.633 2.095 0.531 1.00 75.00 113 GLN A CA 1
ATOM 896 C C . GLN A 1 113 ? -0.439 0.678 -0.079 1.00 75.00 113 GLN A C 1
ATOM 898 O O . GLN A 1 113 ? -1.018 0.360 -1.116 1.00 75.00 113 GLN A O 1
ATOM 903 N N . TRP A 1 114 ? 0.433 -0.163 0.480 1.00 84.94 114 TRP A N 1
ATOM 904 C CA . TRP A 1 114 ? 0.636 -1.550 0.091 1.00 84.94 114 TRP A CA 1
ATOM 905 C C . TRP A 1 114 ? 0.356 -2.472 1.275 1.00 84.94 114 TRP A C 1
ATOM 907 O O . TRP A 1 114 ? 0.972 -2.348 2.336 1.00 84.94 114 TRP A O 1
ATOM 917 N N . VAL A 1 115 ? -0.545 -3.425 1.056 1.00 92.12 115 VAL A N 1
ATOM 918 C CA . VAL A 1 115 ? -0.890 -4.474 2.014 1.00 92.12 115 VAL A CA 1
ATOM 919 C C . VAL A 1 115 ? -0.990 -5.810 1.282 1.00 92.12 115 VAL A C 1
ATOM 921 O O . VAL A 1 115 ? -1.487 -5.872 0.154 1.00 92.12 115 VAL A O 1
ATOM 924 N N . ALA A 1 116 ? -0.536 -6.876 1.931 1.00 94.94 116 ALA A N 1
ATOM 925 C CA . ALA A 1 116 ? -0.841 -8.247 1.554 1.00 94.94 116 ALA A CA 1
ATOM 926 C C . ALA A 1 116 ? -1.709 -8.854 2.652 1.00 94.94 116 ALA A C 1
ATOM 928 O O . ALA A 1 116 ? -1.233 -9.138 3.750 1.00 94.94 116 ALA A O 1
ATOM 929 N N . LEU A 1 117 ? -2.994 -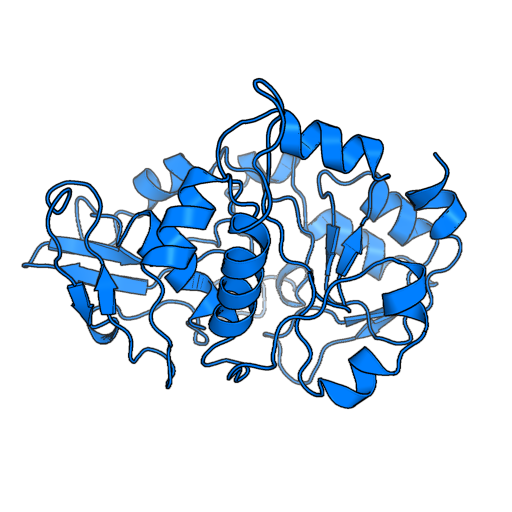9.030 2.366 1.00 96.38 117 LEU A N 1
ATOM 930 C CA . LEU A 1 117 ? -3.949 -9.526 3.347 1.00 96.38 117 LEU A CA 1
ATOM 931 C C . LEU A 1 117 ? -4.054 -11.042 3.255 1.00 96.38 117 LEU A C 1
ATOM 933 O O . LEU A 1 117 ? -4.136 -11.601 2.164 1.00 96.38 117 LEU A O 1
ATOM 937 N N . ASN A 1 118 ? -4.085 -11.729 4.389 1.00 96.38 118 ASN A N 1
ATOM 938 C CA . ASN A 1 118 ? -4.577 -13.101 4.415 1.00 96.38 118 ASN A CA 1
ATOM 939 C C . ASN A 1 118 ? -6.093 -13.121 4.142 1.00 96.38 118 ASN A C 1
ATOM 941 O O . ASN A 1 118 ? -6.764 -12.090 4.208 1.00 96.38 118 ASN A O 1
ATOM 945 N N . ARG A 1 119 ? -6.651 -14.300 3.846 1.00 96.19 119 ARG A N 1
ATOM 946 C CA . ARG A 1 119 ? -8.080 -14.425 3.515 1.00 96.19 119 ARG A CA 1
ATOM 947 C C . ARG A 1 119 ? -9.019 -13.929 4.621 1.00 96.19 119 ARG A C 1
ATOM 949 O O . ARG A 1 119 ? -10.050 -13.343 4.306 1.00 96.19 119 ARG A O 1
ATOM 956 N N . SER A 1 120 ? -8.678 -14.148 5.892 1.00 96.69 120 SER A N 1
ATOM 957 C CA . SER A 1 120 ? -9.508 -13.719 7.027 1.00 96.69 120 SER A CA 1
ATOM 958 C C . SER A 1 120 ? -9.583 -12.194 7.116 1.00 96.69 120 SER A C 1
ATOM 960 O O . SER A 1 120 ? -10.674 -11.632 7.171 1.00 96.69 120 SER A O 1
ATOM 962 N N . ASP A 1 121 ? -8.437 -11.520 7.050 1.00 97.38 121 ASP A N 1
ATOM 963 C CA . ASP A 1 121 ? -8.345 -10.061 7.108 1.00 97.38 121 ASP A CA 1
ATOM 964 C C . ASP A 1 121 ? -8.959 -9.431 5.854 1.00 97.38 121 ASP A C 1
ATOM 966 O O . ASP A 1 121 ? -9.720 -8.470 5.944 1.00 97.38 121 ASP A O 1
ATOM 970 N N . ALA A 1 122 ? -8.726 -10.027 4.681 1.00 97.62 122 ALA A N 1
ATOM 971 C CA . ALA A 1 122 ? -9.384 -9.629 3.441 1.00 97.62 122 ALA A CA 1
ATOM 972 C C . ALA A 1 122 ? -10.915 -9.708 3.561 1.00 97.62 122 ALA A C 1
ATOM 974 O O . ALA A 1 122 ? -11.607 -8.799 3.108 1.00 97.62 122 ALA A O 1
ATOM 975 N N . ALA A 1 123 ? -11.451 -10.756 4.196 1.00 97.88 123 ALA A N 1
ATOM 976 C CA . ALA A 1 123 ? -12.887 -10.911 4.414 1.00 97.88 123 ALA A CA 1
ATOM 977 C C . ALA A 1 123 ? -13.449 -9.899 5.419 1.00 97.88 123 ALA A C 1
ATOM 979 O O . ALA A 1 123 ? -14.528 -9.357 5.180 1.00 97.88 123 ALA A O 1
ATOM 980 N N . VAL A 1 124 ? -12.727 -9.609 6.507 1.00 96.69 124 VAL A N 1
ATOM 981 C CA . VAL A 1 124 ? -13.107 -8.555 7.464 1.00 96.69 124 VAL A CA 1
ATOM 982 C C . VAL A 1 124 ? -13.157 -7.204 6.762 1.00 96.69 124 VAL A C 1
ATOM 984 O O . VAL A 1 124 ? -14.187 -6.535 6.817 1.00 96.69 124 VAL A O 1
ATOM 987 N N . LEU A 1 125 ? -12.096 -6.844 6.036 1.00 96.62 125 LEU A N 1
ATOM 988 C CA . LEU A 1 125 ? -12.040 -5.595 5.285 1.00 96.62 125 LEU A CA 1
ATOM 989 C C . LEU A 1 125 ? -13.165 -5.527 4.245 1.00 96.62 125 LEU A C 1
ATOM 991 O O . LEU A 1 125 ? -13.892 -4.545 4.187 1.00 96.62 125 LEU A O 1
ATOM 995 N N . ALA A 1 126 ? -13.367 -6.584 3.457 1.00 97.00 126 ALA A N 1
ATOM 996 C CA . ALA A 1 126 ? -14.408 -6.632 2.434 1.00 97.00 126 ALA A CA 1
ATOM 997 C C . ALA A 1 126 ? -15.830 -6.508 2.991 1.00 97.00 126 ALA A C 1
ATOM 999 O O . ALA A 1 126 ? -16.676 -5.870 2.356 1.00 97.00 126 ALA A O 1
ATOM 1000 N N . ARG A 1 127 ? -16.097 -7.119 4.146 1.00 96.88 127 ARG A N 1
ATOM 1001 C CA . ARG A 1 127 ? -17.400 -7.070 4.812 1.00 96.88 127 ARG A CA 1
ATOM 1002 C C . ARG A 1 127 ? -17.670 -5.697 5.413 1.00 96.88 127 ARG A C 1
ATOM 1004 O O . ARG A 1 127 ? -18.770 -5.184 5.247 1.00 96.88 127 ARG A O 1
ATOM 1011 N N . ASP A 1 128 ? -16.677 -5.132 6.092 1.00 95.19 128 ASP A N 1
ATOM 1012 C CA . ASP A 1 128 ? -16.893 -3.987 6.972 1.00 95.19 128 ASP A CA 1
ATOM 1013 C C . ASP A 1 128 ? -16.581 -2.645 6.306 1.00 95.19 128 ASP A C 1
ATOM 1015 O O . ASP A 1 128 ? -16.994 -1.618 6.830 1.00 95.19 128 ASP A O 1
ATOM 1019 N N . TRP A 1 129 ? -15.881 -2.638 5.166 1.00 94.25 129 TRP A N 1
ATOM 1020 C CA . TRP A 1 129 ? -15.569 -1.413 4.434 1.00 94.25 129 TRP A CA 1
ATOM 1021 C C . TRP A 1 129 ? -16.828 -0.674 3.984 1.00 94.25 129 TRP A C 1
ATOM 1023 O O . TRP A 1 129 ? -17.579 -1.168 3.127 1.00 94.25 129 TRP A O 1
ATOM 1033 N N . ASP A 1 130 ? -16.969 0.543 4.499 1.00 87.25 130 ASP A N 1
ATOM 1034 C CA . ASP A 1 130 ? -17.900 1.548 4.010 1.00 87.25 130 ASP A CA 1
ATOM 1035 C C . ASP A 1 130 ? -17.159 2.555 3.120 1.00 87.25 130 ASP A C 1
ATOM 1037 O O . ASP A 1 130 ? -15.977 2.835 3.332 1.00 87.25 130 ASP A O 1
ATOM 1041 N N . HIS A 1 131 ? -17.831 3.067 2.089 1.00 84.81 131 HIS A N 1
ATOM 1042 C CA . HIS A 1 131 ? -17.201 4.012 1.167 1.00 84.81 131 HIS A CA 1
ATOM 1043 C C . HIS A 1 131 ? -16.816 5.308 1.896 1.00 84.81 131 HIS A C 1
ATOM 1045 O O . HIS A 1 131 ? -17.450 5.688 2.885 1.00 84.81 131 HIS A O 1
ATOM 1051 N N . VAL A 1 132 ? -15.817 6.029 1.388 1.00 82.69 132 VAL A N 1
ATOM 1052 C CA . VAL A 1 132 ? -15.397 7.296 1.994 1.00 82.69 132 VAL A CA 1
ATOM 1053 C C . VAL A 1 132 ? -15.552 8.412 0.973 1.00 82.69 132 VAL A C 1
ATOM 1055 O O . VAL A 1 132 ? -14.725 8.606 0.095 1.00 82.69 132 VAL A O 1
ATOM 1058 N N . GLU A 1 133 ? -16.631 9.186 1.065 1.00 76.56 133 GLU A N 1
ATOM 1059 C CA . GLU A 1 133 ? -16.895 10.240 0.073 1.00 76.56 133 GLU A CA 1
ATOM 1060 C C . GLU A 1 133 ? -15.924 11.426 0.184 1.00 76.56 133 GLU A C 1
ATOM 1062 O O . GLU A 1 133 ? -15.699 12.157 -0.783 1.00 76.56 133 GLU A O 1
ATOM 1067 N N . ARG A 1 134 ? -15.384 11.677 1.384 1.00 79.31 134 ARG A N 1
ATOM 1068 C CA . ARG A 1 134 ? -14.529 12.835 1.675 1.00 79.31 134 ARG A CA 1
ATOM 1069 C C . ARG A 1 134 ? -13.419 12.467 2.652 1.00 79.31 134 ARG A C 1
ATOM 1071 O O . ARG A 1 134 ? -13.630 11.683 3.572 1.00 79.31 134 ARG A O 1
ATOM 1078 N N . VAL A 1 135 ? -12.259 13.102 2.480 1.00 76.50 135 VAL A N 1
ATOM 1079 C CA . VAL A 1 135 ? -11.098 12.959 3.376 1.00 76.50 135 VAL A CA 1
ATOM 1080 C C . VAL A 1 135 ? -11.525 13.165 4.828 1.00 76.50 135 VAL A C 1
ATOM 1082 O O . VAL A 1 135 ? -12.140 14.182 5.151 1.00 76.50 135 VAL A O 1
ATOM 1085 N N . GLY A 1 136 ? -11.215 12.196 5.689 1.00 77.12 136 GLY A N 1
ATOM 1086 C CA . GLY A 1 136 ? -11.516 12.249 7.123 1.00 77.12 136 GLY A CA 1
ATOM 1087 C C . GLY A 1 136 ? -13.005 12.210 7.493 1.00 77.12 136 GLY A C 1
ATOM 1088 O O . GLY A 1 136 ? -13.349 12.349 8.664 1.00 77.12 136 GLY A O 1
ATOM 1089 N N . ALA A 1 137 ? -13.907 12.012 6.527 1.00 86.62 137 ALA A N 1
ATOM 1090 C CA . ALA A 1 137 ? -15.340 11.860 6.768 1.00 86.62 137 ALA A CA 1
ATOM 1091 C C . ALA A 1 137 ? -15.729 10.376 6.762 1.00 86.62 137 ALA A C 1
ATOM 1093 O O . ALA A 1 137 ? -16.508 9.933 5.920 1.00 86.62 137 ALA A O 1
ATOM 1094 N N . TRP A 1 138 ? -15.147 9.613 7.684 1.00 90.62 138 TRP A N 1
ATOM 1095 C CA . TRP A 1 138 ? -15.436 8.195 7.875 1.00 90.62 138 TRP A CA 1
ATOM 1096 C C . TRP A 1 138 ? -15.381 7.820 9.355 1.00 90.62 138 TRP A C 1
ATOM 1098 O O . TRP A 1 138 ? -14.836 8.551 10.189 1.00 90.62 138 TRP A O 1
ATOM 1108 N N . ASP A 1 139 ? -15.970 6.673 9.660 1.00 94.19 139 ASP A N 1
ATOM 1109 C CA . ASP A 1 139 ? -16.112 6.150 11.009 1.00 94.19 139 ASP A CA 1
ATOM 1110 C C . ASP A 1 139 ? -15.041 5.093 11.291 1.00 94.19 139 ASP A C 1
ATOM 1112 O O . ASP A 1 139 ? -14.938 4.077 10.606 1.00 94.19 139 ASP A O 1
ATOM 1116 N N . VAL A 1 140 ? -14.248 5.323 12.333 1.00 95.25 140 VAL A N 1
ATOM 1117 C CA . VAL A 1 140 ? -13.206 4.411 12.803 1.00 95.25 140 VAL A CA 1
ATOM 1118 C C . VAL A 1 140 ? -13.851 3.339 13.686 1.00 95.25 140 VAL A C 1
ATOM 1120 O O . VAL A 1 140 ? -14.348 3.674 14.767 1.00 95.25 140 VAL A O 1
ATOM 1123 N N . PRO A 1 141 ? -13.837 2.051 13.298 1.00 96.44 141 PRO A N 1
ATOM 1124 C CA . PRO A 1 141 ? -14.379 0.993 14.139 1.00 96.44 141 PRO A CA 1
ATOM 1125 C C . PRO A 1 141 ? -13.455 0.704 15.327 1.00 96.44 141 PRO A C 1
ATOM 1127 O O . PRO A 1 141 ? -12.232 0.665 15.198 1.00 96.44 141 PRO A O 1
ATOM 1130 N N . LEU A 1 142 ? -14.040 0.470 16.499 1.00 96.25 142 LEU A N 1
ATOM 1131 C CA . LEU A 1 142 ? -13.304 0.178 17.726 1.00 96.25 142 LEU A CA 1
ATOM 1132 C C . LEU A 1 142 ? -13.214 -1.343 17.940 1.00 96.25 142 LEU A C 1
ATOM 1134 O O . LEU A 1 142 ? -14.142 -1.949 18.472 1.00 96.25 142 LEU A O 1
ATOM 1138 N N . ARG A 1 143 ? -12.122 -1.978 17.491 1.00 93.94 143 ARG A N 1
ATOM 1139 C CA . ARG A 1 143 ? -12.043 -3.454 17.380 1.00 93.94 143 ARG A CA 1
ATOM 1140 C C . ARG A 1 143 ? -11.168 -4.158 18.402 1.00 93.94 143 ARG A C 1
ATOM 1142 O O . ARG A 1 143 ? -11.371 -5.347 18.638 1.00 93.94 143 ARG A O 1
ATOM 1149 N N . GLU A 1 144 ? -10.215 -3.457 18.996 1.00 91.81 144 GLU A N 1
ATOM 1150 C CA . GLU A 1 144 ? -9.205 -4.065 19.859 1.00 91.81 144 GLU A CA 1
ATOM 1151 C C . GLU A 1 144 ? -9.205 -3.495 21.279 1.00 91.81 144 GLU A C 1
ATOM 1153 O O . GLU A 1 144 ? -9.927 -2.552 21.624 1.00 91.81 144 GLU A O 1
ATOM 1158 N N . GLY A 1 145 ? -8.406 -4.134 22.136 1.00 89.31 145 GLY A 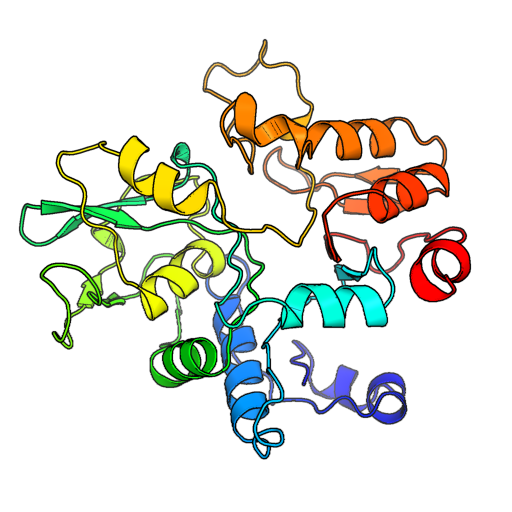N 1
ATOM 1159 C CA . GLY A 1 145 ? -8.252 -3.763 23.534 1.00 89.31 145 GLY A CA 1
ATOM 1160 C C . GLY A 1 145 ? -9.582 -3.817 24.276 1.00 89.31 145 GLY A C 1
ATOM 1161 O O . GLY A 1 145 ? -10.319 -4.800 24.211 1.00 89.31 145 GLY A O 1
ATOM 1162 N N . ARG A 1 146 ? -9.907 -2.739 24.988 1.00 92.81 146 ARG A N 1
ATOM 1163 C CA . ARG A 1 146 ? -11.159 -2.655 25.752 1.00 92.81 146 ARG A CA 1
ATOM 1164 C C . ARG A 1 146 ? -12.406 -2.464 24.900 1.00 92.81 146 ARG A C 1
ATOM 1166 O O . ARG A 1 146 ? -13.507 -2.610 25.421 1.00 92.81 146 ARG A O 1
ATOM 1173 N N . TRP A 1 147 ? -12.246 -2.102 23.633 1.00 93.50 147 TRP A N 1
ATOM 1174 C CA . TRP A 1 147 ? -13.373 -1.914 22.728 1.00 93.50 147 TRP A CA 1
ATOM 1175 C C . TRP A 1 147 ? -13.711 -3.181 21.940 1.00 93.50 147 TRP A C 1
ATOM 1177 O O . TRP A 1 147 ? -14.714 -3.208 21.222 1.00 93.50 147 TRP A O 1
ATOM 1187 N N . ALA A 1 148 ? -12.910 -4.238 22.104 1.00 93.12 148 ALA A N 1
ATOM 1188 C CA . ALA A 1 148 ? -13.106 -5.509 21.432 1.00 93.12 148 ALA A CA 1
ATOM 1189 C C . ALA A 1 148 ? -14.519 -6.070 21.647 1.00 93.12 148 ALA A C 1
ATOM 1191 O O . ALA A 1 148 ? -15.052 -6.084 22.757 1.00 93.12 148 ALA A O 1
ATOM 1192 N N . GLY A 1 149 ? -15.130 -6.532 20.554 1.00 88.44 149 GLY A N 1
ATOM 1193 C CA . GLY A 1 149 ? -16.489 -7.079 20.543 1.00 88.44 149 GLY A CA 1
ATOM 1194 C C . GLY A 1 149 ? -17.610 -6.035 20.535 1.00 88.44 149 GLY A C 1
ATOM 1195 O O . GLY A 1 149 ? -18.775 -6.411 20.409 1.00 88.44 149 GLY A O 1
ATOM 1196 N N . SER A 1 150 ? -17.301 -4.738 20.627 1.00 86.88 150 SER A N 1
ATOM 1197 C CA . SER A 1 150 ? -18.301 -3.687 20.438 1.00 86.88 150 SER A CA 1
ATOM 1198 C C . SER A 1 150 ? -18.491 -3.387 18.946 1.00 86.88 150 SER A C 1
ATOM 1200 O O . SER A 1 150 ? -17.522 -3.256 18.208 1.00 86.88 150 SER A O 1
ATOM 1202 N N . ASN A 1 151 ? -19.736 -3.254 18.474 1.00 91.00 151 ASN A N 1
ATOM 1203 C CA . ASN A 1 151 ? -20.017 -2.787 17.106 1.00 91.00 151 ASN A CA 1
ATOM 1204 C C . ASN A 1 151 ? -20.032 -1.250 17.047 1.00 91.00 151 ASN A C 1
ATOM 1206 O O . ASN A 1 151 ? -20.973 -0.640 16.543 1.00 91.00 151 ASN A O 1
ATOM 1210 N N . ARG A 1 152 ? -19.055 -0.621 17.707 1.00 95.44 152 ARG A N 1
ATOM 1211 C CA . ARG A 1 152 ? -19.008 0.827 17.909 1.00 95.44 152 ARG A CA 1
ATOM 1212 C C . ARG A 1 152 ? -17.981 1.461 16.990 1.00 95.44 152 ARG A C 1
ATOM 1214 O O . ARG A 1 152 ? -16.913 0.899 16.750 1.00 95.44 152 ARG A O 1
ATOM 1221 N N . THR A 1 153 ? -18.297 2.670 16.558 1.00 96.75 153 THR A N 1
ATOM 1222 C CA . THR A 1 153 ? -17.414 3.532 15.782 1.00 96.75 153 THR A CA 1
ATOM 1223 C C . THR A 1 153 ? -17.223 4.868 16.492 1.00 96.75 153 THR A C 1
ATOM 1225 O O . THR A 1 153 ? -17.996 5.242 17.382 1.00 96.75 153 THR A O 1
ATOM 1228 N N . VAL A 1 154 ? -16.171 5.584 16.112 1.00 96.25 154 VAL A N 1
ATOM 1229 C CA . VAL A 1 154 ? -15.997 7.009 16.404 1.00 96.25 154 VAL A CA 1
ATOM 1230 C C . VAL A 1 154 ? -15.644 7.740 15.113 1.00 96.25 154 VAL A C 1
ATOM 1232 O O . VAL A 1 154 ? -14.965 7.158 14.268 1.00 96.25 154 VAL A O 1
ATOM 1235 N N . PRO A 1 155 ? -16.049 9.005 14.937 1.00 95.19 155 PRO A N 1
ATOM 1236 C CA . PRO A 1 155 ? -15.694 9.735 13.731 1.00 95.19 155 PRO A CA 1
ATOM 123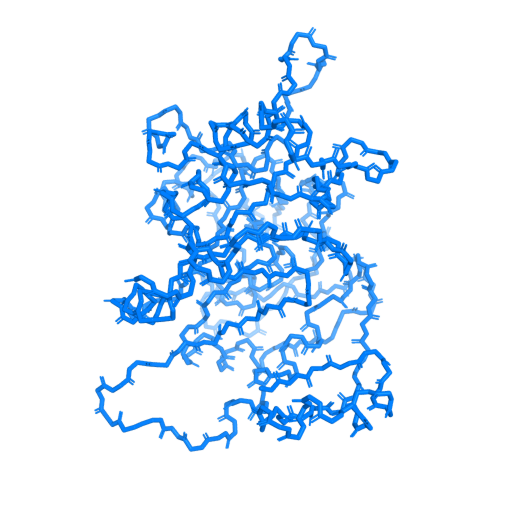7 C C . PRO A 1 155 ? -14.177 9.954 13.669 1.00 95.19 155 PRO A C 1
ATOM 1239 O O . PRO A 1 155 ? -13.552 10.298 14.677 1.00 95.19 155 PRO A O 1
ATOM 1242 N N . HIS A 1 156 ? -13.590 9.805 12.477 1.00 93.50 156 HIS A N 1
ATOM 1243 C CA . HIS A 1 156 ? -12.159 10.038 12.227 1.00 93.50 156 HIS A CA 1
ATOM 1244 C C . HIS A 1 156 ? -11.692 11.424 12.689 1.00 93.50 156 HIS A C 1
ATOM 1246 O O . HIS A 1 156 ? -10.577 11.562 13.178 1.00 93.50 156 HIS A O 1
ATOM 1252 N N . SER A 1 157 ? -12.583 12.420 12.680 1.00 92.50 157 SER A N 1
ATOM 1253 C CA . SER A 1 157 ? -12.326 13.772 13.195 1.00 92.50 157 SER A CA 1
ATOM 1254 C C . SER A 1 157 ? -11.933 13.848 14.681 1.00 92.50 157 SER A C 1
ATOM 1256 O O . SER A 1 157 ? -11.482 14.901 15.130 1.00 92.50 157 SER A O 1
ATOM 1258 N N . GLN A 1 158 ? -12.066 12.761 15.454 1.00 94.81 158 GLN A N 1
ATOM 1259 C CA . GLN A 1 158 ? -11.503 12.661 16.810 1.00 94.81 158 GLN A CA 1
ATOM 1260 C C . GLN A 1 158 ? -9.981 12.480 16.832 1.00 94.81 158 GLN A C 1
ATOM 1262 O O . GLN A 1 158 ? -9.363 12.640 17.888 1.00 94.81 158 GLN A O 1
ATOM 1267 N N . PHE A 1 159 ? -9.378 12.147 15.692 1.00 93.38 159 PHE A N 1
ATOM 1268 C CA . PHE A 1 159 ? -7.948 11.960 15.529 1.00 93.38 159 PHE A CA 1
ATOM 1269 C C . PHE A 1 159 ? -7.372 13.137 14.741 1.00 93.38 159 PHE A C 1
ATOM 1271 O O . PHE A 1 159 ? -7.808 13.461 13.641 1.00 93.38 159 PHE A O 1
ATOM 1278 N N . ALA A 1 160 ? -6.389 13.805 15.334 1.00 89.69 160 ALA A N 1
ATOM 1279 C CA . ALA A 1 160 ? -5.698 14.952 14.770 1.00 89.69 160 ALA A CA 1
ATOM 1280 C C . ALA A 1 160 ? -4.200 14.667 14.625 1.00 89.69 160 ALA A C 1
ATOM 1282 O O . ALA A 1 160 ? -3.633 13.803 15.295 1.00 89.69 160 ALA A O 1
ATOM 1283 N N . GLY A 1 161 ? -3.533 15.449 13.783 1.00 83.25 161 GLY A N 1
ATOM 1284 C CA . GLY A 1 161 ? -2.133 15.218 13.449 1.00 83.25 161 GLY A CA 1
ATOM 1285 C C . GLY A 1 161 ? -1.988 14.214 12.310 1.00 83.25 161 GLY A C 1
ATOM 1286 O O . GLY A 1 161 ? -2.867 14.110 11.459 1.00 83.25 161 GLY A O 1
ATOM 1287 N N . GLY A 1 162 ? -0.850 13.529 12.279 1.00 71.19 162 GLY A N 1
ATOM 1288 C CA . GLY A 1 162 ? -0.381 12.842 11.084 1.00 71.19 162 GLY A CA 1
ATOM 1289 C C . GLY A 1 162 ? 0.193 13.812 10.046 1.00 71.19 162 GLY A C 1
ATOM 1290 O O . GLY A 1 162 ? 0.153 15.037 10.198 1.00 71.19 162 GLY A O 1
ATOM 1291 N N . THR A 1 163 ? 0.800 13.271 8.991 1.00 64.75 163 THR A N 1
ATOM 1292 C CA . THR A 1 163 ? 1.233 14.097 7.855 1.00 64.75 163 THR A CA 1
ATOM 1293 C C . THR A 1 163 ? 0.011 14.675 7.138 1.00 64.75 163 THR A C 1
ATOM 1295 O O . THR A 1 163 ? -1.094 14.161 7.244 1.00 64.75 163 THR A O 1
ATOM 1298 N N . TRP A 1 164 ? 0.195 15.767 6.395 1.00 56.00 164 TRP A N 1
ATOM 1299 C CA . TRP A 1 164 ? -0.868 16.677 5.929 1.00 56.00 164 TRP A CA 1
ATOM 1300 C C . TRP A 1 164 ? -1.771 16.034 4.855 1.00 56.00 164 TRP A C 1
ATOM 1302 O O . TRP A 1 164 ? -2.714 16.646 4.365 1.00 56.00 164 TRP A O 1
ATOM 1312 N N . TYR A 1 165 ? -1.461 14.781 4.521 1.00 61.75 165 TYR A N 1
ATOM 1313 C CA . TYR A 1 165 ? -2.231 13.846 3.728 1.00 61.75 165 TYR A CA 1
ATOM 1314 C C . TYR A 1 165 ? -2.514 12.620 4.609 1.00 61.75 165 TYR A C 1
ATOM 1316 O O . TYR A 1 165 ? -1.824 11.609 4.514 1.00 61.75 165 TYR A O 1
ATOM 1324 N N . THR A 1 166 ? -3.500 12.693 5.502 1.00 63.62 166 THR A N 1
ATOM 1325 C CA . THR A 1 166 ? -4.122 11.495 6.089 1.00 63.62 166 THR A CA 1
ATOM 1326 C C . THR A 1 166 ? -5.089 10.929 5.054 1.00 63.62 166 THR A C 1
ATOM 1328 O O . THR A 1 166 ? -6.310 11.024 5.167 1.00 63.62 166 THR A O 1
ATOM 1331 N N . ALA A 1 167 ? -4.526 10.444 3.945 1.00 73.94 167 ALA A N 1
ATOM 1332 C CA . ALA A 1 167 ? -5.331 9.831 2.910 1.00 73.94 167 ALA A CA 1
ATOM 1333 C C . ALA A 1 167 ? -5.961 8.563 3.497 1.00 73.94 167 ALA A C 1
ATOM 1335 O O . ALA A 1 167 ? -5.305 7.792 4.199 1.00 73.94 167 ALA A O 1
ATOM 1336 N N . THR A 1 168 ? -7.251 8.367 3.240 1.00 77.12 168 THR A N 1
ATOM 1337 C CA . THR A 1 168 ? -8.038 7.252 3.780 1.00 77.12 168 THR A CA 1
ATOM 1338 C C . THR A 1 168 ? -7.354 5.903 3.545 1.00 77.12 168 THR A C 1
ATOM 1340 O O . THR A 1 168 ? -7.372 5.028 4.401 1.00 77.12 168 THR A O 1
ATOM 1343 N N . ASP A 1 169 ? -6.682 5.744 2.408 1.00 75.31 169 ASP A N 1
ATOM 1344 C CA . ASP A 1 169 ? -5.960 4.537 2.013 1.00 75.31 169 ASP A CA 1
ATOM 1345 C C . ASP A 1 169 ? -4.658 4.262 2.775 1.00 75.31 169 ASP A C 1
ATOM 1347 O O . ASP A 1 169 ? -4.042 3.216 2.574 1.00 75.31 169 ASP A O 1
ATOM 1351 N N . GLU A 1 170 ? -4.257 5.163 3.667 1.00 85.75 170 GLU A N 1
ATOM 1352 C CA . GLU A 1 170 ? -3.075 5.027 4.518 1.00 85.75 170 GLU A CA 1
ATOM 1353 C C . GLU A 1 170 ? -3.430 4.744 5.985 1.00 85.75 170 GLU A C 1
ATOM 1355 O O . GLU A 1 170 ? -2.548 4.399 6.760 1.00 85.75 170 GLU A O 1
ATOM 1360 N N . GLU A 1 171 ? -4.694 4.867 6.397 1.00 90.62 171 GLU A N 1
ATOM 1361 C CA . GLU A 1 171 ? -5.122 4.632 7.790 1.00 90.62 171 GLU A CA 1
ATOM 1362 C C . GLU A 1 171 ? -6.281 3.639 7.882 1.00 90.62 171 GLU A C 1
ATOM 1364 O O . GLU A 1 171 ? -6.350 2.821 8.804 1.00 90.62 171 GLU A O 1
ATOM 1369 N N . ALA A 1 172 ? -7.203 3.689 6.919 1.00 91.62 172 ALA A N 1
ATOM 1370 C CA . ALA A 1 172 ? -8.464 2.983 7.025 1.00 91.62 172 ALA A CA 1
ATOM 1371 C C . ALA A 1 172 ? -8.284 1.466 6.961 1.00 91.62 172 ALA A C 1
ATOM 1373 O O . ALA A 1 172 ? -8.964 0.770 7.704 1.00 91.62 172 ALA A O 1
ATOM 1374 N N . VAL A 1 173 ? -7.352 0.917 6.167 1.00 93.00 173 VAL A N 1
ATOM 1375 C CA . VAL A 1 173 ? -7.153 -0.549 6.152 1.00 93.00 173 VAL A CA 1
ATOM 1376 C C . VAL A 1 173 ? -6.796 -1.051 7.542 1.00 93.00 173 VAL A C 1
ATOM 1378 O O . VAL A 1 173 ? -7.417 -1.994 8.025 1.00 93.00 173 VAL A O 1
ATOM 1381 N N . TRP A 1 174 ? -5.842 -0.398 8.210 1.00 93.88 174 TRP A N 1
ATOM 1382 C CA . TRP A 1 174 ? -5.492 -0.755 9.579 1.00 93.88 174 TRP A CA 1
ATOM 1383 C C . TRP A 1 174 ? -6.691 -0.603 10.515 1.00 93.88 174 TRP A C 1
ATOM 1385 O O . TRP A 1 174 ? -7.032 -1.538 11.238 1.00 93.88 174 TRP A O 1
ATOM 1395 N N . ALA A 1 175 ? -7.366 0.545 10.477 1.00 94.69 175 ALA A N 1
ATOM 1396 C CA . ALA A 1 175 ? -8.503 0.814 11.346 1.00 94.69 175 ALA A CA 1
ATOM 1397 C C . ALA A 1 175 ? -9.653 -0.189 11.150 1.00 94.69 175 ALA A C 1
ATOM 1399 O O . ALA A 1 175 ? -10.215 -0.671 12.126 1.00 94.69 175 ALA A O 1
ATOM 1400 N N . PHE A 1 176 ? -9.983 -0.576 9.918 1.00 95.06 176 PHE A N 1
ATOM 1401 C CA . PHE A 1 176 ? -11.026 -1.568 9.652 1.00 95.06 176 PHE A CA 1
ATOM 1402 C C . PHE A 1 176 ? -10.647 -2.984 10.096 1.00 95.06 176 PHE A C 1
ATOM 1404 O O . PHE A 1 176 ? -11.544 -3.783 10.355 1.00 95.06 176 PHE A O 1
ATOM 1411 N N . LEU A 1 177 ? -9.359 -3.302 10.221 1.00 94.88 177 LEU A N 1
ATOM 1412 C CA . LEU A 1 177 ? -8.904 -4.602 10.717 1.00 94.88 177 LEU A CA 1
ATOM 1413 C C . LEU A 1 177 ? -8.778 -4.624 12.246 1.00 94.88 177 LEU A C 1
ATOM 1415 O O . LEU A 1 177 ? -9.281 -5.540 12.894 1.00 94.88 177 LEU A O 1
ATOM 1419 N N . HIS A 1 178 ? -8.162 -3.590 12.812 1.00 94.81 178 HIS A N 1
ATOM 1420 C CA . HIS A 1 178 ? -7.663 -3.565 14.190 1.00 94.81 178 HIS A CA 1
ATOM 1421 C C . HIS A 1 178 ? -8.248 -2.418 15.031 1.00 94.81 178 HIS A C 1
ATOM 1423 O O . HIS A 1 178 ? -8.262 -2.467 16.257 1.00 94.81 178 HIS A O 1
ATOM 1429 N N . GLY A 1 179 ? -8.803 -1.391 14.393 1.00 95.62 179 GLY A N 1
ATOM 1430 C CA . GLY A 1 179 ? -9.245 -0.169 15.059 1.00 95.62 179 GLY A CA 1
ATOM 1431 C C . GLY A 1 179 ? -8.082 0.731 15.495 1.00 95.62 179 GLY A C 1
ATOM 1432 O O . GLY A 1 179 ? -6.936 0.527 15.077 1.00 95.62 179 GLY A O 1
ATOM 1433 N N . PRO A 1 180 ? -8.364 1.768 16.304 1.00 95.44 180 PRO A N 1
ATOM 1434 C CA . PRO A 1 180 ? -7.327 2.620 16.859 1.00 95.44 180 PRO A CA 1
ATOM 1435 C C . PRO A 1 180 ? -6.550 1.869 17.941 1.00 95.44 180 PRO A C 1
ATOM 1437 O O . PRO A 1 180 ? -7.117 1.095 18.715 1.00 95.44 180 PRO A O 1
ATOM 1440 N N . MET A 1 181 ? -5.255 2.150 18.042 1.00 94.25 181 MET A N 1
ATOM 1441 C CA . MET A 1 181 ? -4.429 1.612 19.110 1.00 94.25 181 MET A CA 1
ATOM 1442 C C . MET A 1 181 ? -4.575 2.468 20.364 1.00 94.25 181 MET A C 1
ATOM 1444 O O . MET A 1 181 ? -4.373 3.681 20.321 1.00 94.25 181 MET A O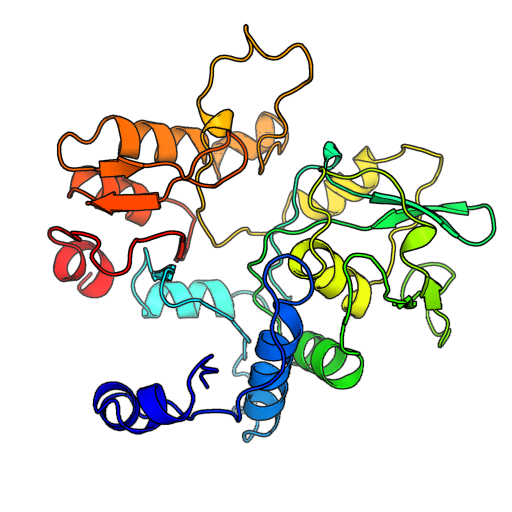 1
ATOM 1448 N N . GLU A 1 182 ? -4.908 1.845 21.489 1.00 94.19 182 GLU A N 1
ATOM 1449 C CA . GLU A 1 182 ? -4.891 2.524 22.780 1.00 94.19 182 GLU A CA 1
ATOM 1450 C C . GLU A 1 182 ? -3.450 2.798 23.236 1.00 94.19 182 GLU A C 1
ATOM 1452 O O . GLU A 1 182 ? -2.597 1.914 23.175 1.00 94.19 182 GLU A O 1
ATOM 1457 N N . LEU A 1 183 ? -3.194 4.007 23.742 1.00 93.38 183 LEU A N 1
ATOM 1458 C CA . LEU A 1 183 ? -1.904 4.401 24.311 1.00 93.38 183 LEU A CA 1
ATOM 1459 C C . LEU A 1 183 ? -2.010 4.494 25.838 1.00 93.38 183 LEU A C 1
ATOM 1461 O O . LEU A 1 183 ? -3.053 4.879 26.373 1.00 93.38 183 LEU A O 1
ATOM 1465 N N . ARG A 1 184 ? -0.918 4.215 26.564 1.00 91.25 184 ARG A N 1
ATOM 1466 C CA . ARG A 1 184 ? -0.912 4.329 28.037 1.00 91.25 184 ARG A CA 1
ATOM 1467 C C . ARG A 1 184 ? -1.094 5.772 28.497 1.00 91.25 184 ARG A C 1
ATOM 1469 O O . ARG A 1 184 ? -1.814 6.043 29.456 1.00 91.25 184 ARG A O 1
ATOM 1476 N N . TYR A 1 185 ? -0.438 6.698 27.805 1.00 91.19 185 TYR A N 1
ATOM 1477 C CA . TYR A 1 185 ? -0.573 8.139 27.977 1.00 91.19 185 TYR A CA 1
ATOM 1478 C C . TYR A 1 185 ? -0.446 8.842 26.623 1.00 91.19 185 TYR A C 1
ATOM 1480 O O . TYR A 1 185 ? -0.065 8.250 25.613 1.00 91.19 185 TYR A O 1
ATOM 1488 N N . LYS A 1 186 ? -0.816 10.124 26.578 1.00 87.38 186 LYS A N 1
ATOM 1489 C CA . LYS A 1 186 ? -0.775 10.915 25.344 1.00 87.38 186 LYS A CA 1
ATOM 1490 C C . LYS A 1 186 ? 0.660 10.988 24.816 1.00 87.38 186 LYS A C 1
ATOM 1492 O O . LYS A 1 186 ? 1.529 11.523 25.496 1.00 87.38 186 LYS A O 1
ATOM 1497 N N . GLY A 1 187 ? 0.869 10.485 23.600 1.00 82.31 187 GLY A N 1
ATOM 1498 C CA . GLY A 1 187 ? 2.180 10.443 22.952 1.00 82.31 187 GLY A CA 1
ATOM 1499 C C . GLY A 1 187 ? 3.032 9.215 23.295 1.00 82.31 187 GLY A C 1
ATOM 1500 O O . GLY A 1 187 ? 4.168 9.162 22.836 1.00 82.31 187 GLY A O 1
ATOM 1501 N N . ASP A 1 188 ? 2.516 8.237 24.054 1.00 88.25 188 ASP A N 1
ATOM 1502 C CA . ASP A 1 188 ? 3.219 6.968 24.304 1.00 88.25 188 ASP A CA 1
ATOM 1503 C C . ASP A 1 188 ? 3.192 6.063 23.072 1.00 88.25 188 ASP A C 1
ATOM 1505 O O . ASP A 1 188 ? 2.307 5.233 22.882 1.00 88.25 188 ASP A O 1
ATOM 1509 N N . LEU A 1 189 ? 4.144 6.310 22.192 1.00 84.38 189 L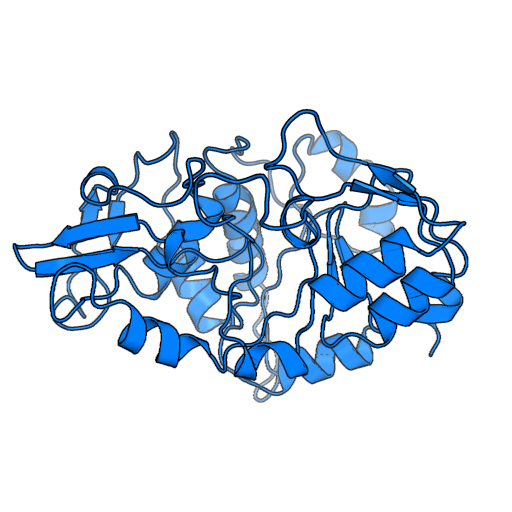EU A N 1
ATOM 1510 C CA . LEU A 1 189 ? 4.176 5.800 20.833 1.00 84.38 189 LEU A CA 1
ATOM 1511 C C . LEU A 1 189 ? 5.264 4.729 20.643 1.00 84.38 189 LEU A C 1
ATOM 1513 O O . LEU A 1 189 ? 5.182 3.896 19.742 1.00 84.38 189 LEU A O 1
ATOM 1517 N N . GLU A 1 190 ? 6.250 4.684 21.536 1.00 81.69 190 GLU A N 1
ATOM 1518 C CA . GLU A 1 190 ? 7.362 3.737 21.453 1.00 81.69 190 GLU A CA 1
ATOM 1519 C C . GLU A 1 190 ? 6.902 2.283 21.589 1.00 81.69 190 GLU A C 1
ATOM 1521 O O . GLU A 1 190 ? 7.272 1.442 20.770 1.00 81.69 190 GLU A O 1
ATOM 1526 N N . GLU A 1 191 ? 6.072 1.969 22.589 1.00 84.44 191 GLU A N 1
ATOM 1527 C CA . GLU A 1 191 ? 5.572 0.604 22.788 1.00 84.44 191 GLU A CA 1
ATOM 1528 C C . GLU A 1 191 ? 4.751 0.098 21.583 1.00 84.44 191 GLU A C 1
ATOM 1530 O O . GLU A 1 191 ? 5.092 -0.970 21.063 1.00 84.44 191 GLU A O 1
ATOM 1535 N N . PRO A 1 192 ? 3.754 0.851 21.071 1.00 84.25 192 PRO A N 1
ATOM 1536 C CA . PRO A 1 192 ? 3.115 0.579 19.786 1.00 84.25 192 PRO A CA 1
ATOM 1537 C C . PRO A 1 192 ? 4.088 0.274 18.650 1.00 84.25 192 PRO A C 1
ATOM 1539 O O . PRO A 1 192 ? 3.940 -0.729 17.954 1.00 84.25 192 PRO A O 1
ATOM 1542 N N . MET A 1 193 ? 5.110 1.116 18.467 1.00 81.19 193 MET A N 1
ATOM 1543 C CA . MET A 1 193 ? 6.070 0.953 17.378 1.00 81.19 193 MET A CA 1
ATOM 1544 C C . MET A 1 193 ? 6.859 -0.352 17.507 1.00 81.19 193 MET A C 1
ATOM 1546 O O . MET A 1 193 ? 7.127 -1.009 16.498 1.00 81.19 193 MET A O 1
ATOM 1550 N N . ARG A 1 194 ? 7.162 -0.801 18.732 1.00 84.19 194 ARG A N 1
ATOM 1551 C CA . ARG A 1 194 ? 7.866 -2.075 18.942 1.00 84.19 194 ARG A CA 1
ATOM 1552 C C . ARG A 1 194 ? 7.104 -3.283 18.401 1.00 84.19 194 ARG A C 1
ATOM 1554 O O . ARG A 1 194 ? 7.740 -4.220 17.923 1.00 84.19 194 ARG A O 1
ATOM 1561 N N . LEU A 1 195 ? 5.769 -3.240 18.388 1.00 83.00 195 LEU A N 1
ATOM 1562 C CA . LEU A 1 195 ? 4.932 -4.287 17.782 1.00 83.00 195 LEU A CA 1
ATOM 1563 C C . LEU A 1 195 ? 5.112 -4.378 16.257 1.00 83.00 195 LEU A C 1
ATOM 1565 O O . LEU A 1 195 ? 4.800 -5.406 15.649 1.00 83.00 195 LEU A O 1
ATOM 1569 N N . PHE A 1 196 ? 5.626 -3.315 15.635 1.00 84.06 196 PHE A N 1
ATOM 1570 C CA . PHE A 1 196 ? 5.777 -3.193 14.189 1.00 84.06 196 PHE A CA 1
ATOM 1571 C C . PHE A 1 196 ? 7.211 -3.328 13.691 1.00 84.06 196 PHE A C 1
ATOM 1573 O O . PHE A 1 196 ? 7.394 -3.594 12.505 1.00 84.06 196 PHE A O 1
ATOM 1580 N N . MET A 1 197 ? 8.217 -3.256 14.569 1.00 76.56 197 MET A N 1
ATOM 1581 C CA . MET A 1 197 ? 9.638 -3.353 14.188 1.00 76.56 197 MET A CA 1
ATOM 1582 C C . MET A 1 197 ? 9.997 -4.651 13.449 1.00 76.56 197 MET A C 1
ATOM 1584 O O . MET A 1 197 ? 10.987 -4.700 12.722 1.00 76.56 197 MET A O 1
ATOM 1588 N N . HIS A 1 198 ? 9.201 -5.708 13.619 1.00 77.44 198 HIS A N 1
ATOM 1589 C CA . HIS A 1 198 ? 9.407 -6.996 12.953 1.00 77.44 198 HIS A CA 1
ATOM 1590 C C . HIS A 1 198 ? 8.487 -7.229 11.751 1.00 77.44 198 HIS A C 1
ATOM 1592 O O . HIS A 1 198 ? 8.597 -8.270 11.097 1.00 77.44 198 HIS A O 1
ATOM 1598 N N . ARG A 1 199 ? 7.574 -6.298 11.443 1.00 77.31 199 ARG A N 1
ATOM 1599 C CA . ARG A 1 199 ? 6.699 -6.442 10.278 1.00 77.31 199 ARG A CA 1
ATOM 1600 C C . ARG A 1 199 ? 7.484 -6.212 8.993 1.00 77.31 199 ARG A C 1
ATOM 1602 O O . ARG A 1 199 ? 8.399 -5.395 8.924 1.00 77.31 199 ARG A O 1
ATOM 1609 N N . ARG A 1 200 ? 7.128 -6.977 7.962 1.00 82.88 200 ARG A N 1
ATOM 1610 C CA . ARG A 1 200 ? 7.807 -6.943 6.669 1.00 82.88 200 ARG A CA 1
ATOM 1611 C C . ARG A 1 200 ? 7.165 -5.900 5.764 1.00 82.88 200 ARG A C 1
ATOM 1613 O O . ARG A 1 200 ? 5.951 -5.869 5.584 1.00 82.88 200 ARG A O 1
ATOM 1620 N N . CYS A 1 201 ? 8.014 -5.085 5.154 1.00 87.06 201 CYS A N 1
ATOM 1621 C CA . CYS A 1 201 ? 7.647 -4.201 4.061 1.00 87.06 201 CYS A CA 1
ATOM 1622 C C . CYS A 1 201 ? 8.147 -4.816 2.756 1.00 87.06 201 CYS A C 1
ATOM 1624 O O . CYS A 1 201 ? 9.350 -4.871 2.514 1.00 87.06 201 CYS A O 1
ATOM 1626 N N . HIS A 1 202 ? 7.231 -5.270 1.904 1.00 91.94 202 HIS A N 1
ATOM 1627 C CA . HIS A 1 202 ? 7.580 -5.913 0.632 1.00 91.94 202 HIS A CA 1
ATOM 1628 C C . HIS A 1 202 ? 7.629 -4.943 -0.552 1.00 91.94 202 HIS A C 1
ATOM 1630 O O . HIS A 1 202 ? 7.882 -5.366 -1.677 1.00 91.94 202 HIS A O 1
ATOM 1636 N N . THR A 1 203 ? 7.421 -3.648 -0.315 1.00 91.88 203 THR A N 1
ATOM 1637 C CA . THR A 1 203 ? 7.306 -2.653 -1.380 1.00 91.88 203 THR A CA 1
ATOM 1638 C C . THR A 1 203 ? 8.270 -1.498 -1.185 1.00 91.88 203 THR A C 1
ATOM 1640 O O . THR A 1 203 ? 8.250 -0.830 -0.155 1.00 91.88 203 THR A O 1
ATOM 1643 N N . TYR A 1 204 ? 9.074 -1.256 -2.215 1.00 93.12 204 TYR A N 1
ATOM 1644 C CA . TYR A 1 204 ? 9.977 -0.124 -2.341 1.00 93.12 204 TYR A CA 1
ATOM 1645 C C . TYR A 1 204 ? 9.256 1.087 -2.949 1.00 93.12 204 TYR A C 1
ATOM 1647 O O . TYR A 1 204 ? 8.570 0.963 -3.972 1.00 93.12 204 TYR A O 1
ATOM 1655 N N . VAL A 1 205 ? 9.432 2.264 -2.344 1.00 90.62 205 VAL A N 1
ATOM 1656 C CA . VAL A 1 205 ? 8.935 3.541 -2.871 1.00 90.62 205 VAL A CA 1
ATOM 1657 C C . VAL A 1 205 ? 9.766 4.699 -2.327 1.00 90.62 205 VAL A C 1
ATOM 1659 O O . VAL A 1 205 ? 9.635 5.061 -1.167 1.00 90.62 205 VAL A O 1
ATOM 1662 N N . ALA A 1 206 ? 10.585 5.312 -3.175 1.00 87.56 206 ALA A N 1
ATOM 1663 C CA . ALA A 1 206 ? 11.507 6.369 -2.771 1.00 87.56 206 ALA A CA 1
ATOM 1664 C C . ALA A 1 206 ? 10.876 7.760 -2.743 1.00 87.56 206 ALA A C 1
ATOM 1666 O O . ALA A 1 206 ? 10.112 8.107 -3.642 1.00 87.56 206 ALA A O 1
ATOM 1667 N N . PHE A 1 207 ? 11.269 8.586 -1.774 1.00 85.38 207 PHE A N 1
ATOM 1668 C CA . PHE A 1 207 ? 10.902 9.998 -1.684 1.00 85.38 207 PHE A CA 1
ATOM 1669 C C . PHE A 1 207 ? 12.143 10.898 -1.695 1.00 85.38 207 PHE A C 1
ATOM 1671 O O . PHE A 1 207 ? 13.194 10.505 -1.187 1.00 85.38 207 PHE A O 1
ATOM 1678 N N . PRO A 1 208 ? 12.044 12.138 -2.205 1.00 81.88 208 PRO A N 1
ATOM 1679 C CA . PRO A 1 208 ? 13.167 13.082 -2.207 1.00 81.88 208 PRO A CA 1
ATOM 1680 C C . PRO A 1 208 ? 13.753 13.344 -0.819 1.00 81.88 208 PRO A C 1
ATOM 1682 O O . PRO A 1 208 ? 14.968 13.444 -0.657 1.00 81.88 208 PRO A O 1
ATOM 1685 N N . ASN A 1 209 ? 12.893 13.391 0.200 1.00 75.50 209 ASN A N 1
ATOM 1686 C CA . ASN A 1 209 ? 13.308 13.613 1.583 1.00 75.50 209 ASN A CA 1
ATOM 1687 C C . ASN A 1 209 ? 14.064 12.421 2.196 1.00 75.50 209 ASN A C 1
ATOM 1689 O O . ASN A 1 209 ? 14.683 12.596 3.241 1.00 75.50 209 ASN A O 1
ATOM 1693 N N . ASP A 1 210 ? 14.069 11.245 1.558 1.00 72.25 210 ASP A N 1
ATOM 1694 C CA . ASP A 1 210 ? 14.833 10.083 2.037 1.00 72.25 210 ASP A CA 1
ATOM 1695 C C . ASP A 1 210 ? 16.349 10.240 1.807 1.00 72.25 210 ASP A C 1
ATOM 1697 O O . ASP A 1 210 ? 17.144 9.491 2.379 1.00 72.25 210 ASP A O 1
ATOM 1701 N N . VAL A 1 211 ? 16.756 11.188 0.952 1.00 73.12 211 VAL A N 1
ATOM 1702 C CA . VAL A 1 211 ? 18.158 11.441 0.562 1.00 73.12 211 VAL A CA 1
ATOM 1703 C C . VAL A 1 211 ? 18.599 12.895 0.759 1.00 73.12 211 VAL A C 1
ATOM 1705 O O . VAL A 1 211 ? 19.775 13.209 0.570 1.00 73.12 211 VAL A O 1
ATOM 1708 N N . ALA A 1 212 ? 17.687 13.796 1.132 1.00 63.84 212 ALA A N 1
ATOM 1709 C CA . ALA A 1 212 ? 18.018 15.193 1.384 1.00 63.84 212 ALA A CA 1
ATOM 1710 C C . ALA A 1 212 ? 18.841 15.332 2.684 1.00 63.84 212 ALA A C 1
ATOM 1712 O O . ALA A 1 212 ? 18.452 14.774 3.714 1.00 63.84 212 ALA A O 1
ATOM 1713 N N . PRO A 1 213 ? 19.955 16.092 2.687 1.00 56.81 213 PRO A N 1
ATOM 1714 C CA . PRO A 1 213 ? 20.678 16.400 3.914 1.00 56.81 213 PRO A CA 1
ATOM 1715 C C . PRO A 1 213 ? 19.745 17.065 4.935 1.00 56.81 213 PRO A C 1
ATOM 1717 O O . PRO A 1 213 ? 19.095 18.066 4.635 1.00 56.81 213 PRO A O 1
ATOM 1720 N N . SER A 1 214 ? 19.722 16.532 6.159 1.00 52.00 214 SER A N 1
ATOM 1721 C CA . SER A 1 214 ? 18.928 17.023 7.304 1.00 52.00 214 SER A CA 1
ATOM 1722 C C . SER A 1 214 ? 19.107 18.529 7.596 1.00 52.00 214 SER A C 1
ATOM 1724 O O . SER A 1 214 ? 18.263 19.166 8.219 1.00 52.00 214 SER A O 1
ATOM 1726 N N . THR A 1 215 ? 20.178 19.145 7.089 1.00 43.00 215 THR A N 1
ATOM 1727 C CA . THR A 1 215 ? 20.628 20.502 7.426 1.00 43.00 215 THR A CA 1
ATOM 1728 C C . THR A 1 215 ? 19.733 21.651 6.945 1.00 43.00 215 THR A C 1
ATOM 1730 O O . THR A 1 215 ? 20.001 22.791 7.315 1.00 43.00 215 THR A O 1
ATOM 1733 N N . HIS A 1 216 ? 18.682 21.403 6.154 1.00 43.50 216 HIS A N 1
ATOM 1734 C CA . HIS A 1 216 ? 17.768 22.456 5.672 1.00 43.50 216 HIS A CA 1
ATOM 1735 C C . HIS A 1 216 ? 16.316 22.326 6.137 1.00 43.50 216 HIS A C 1
ATOM 1737 O O . HIS A 1 216 ? 15.487 23.162 5.777 1.00 43.50 216 HIS A O 1
ATOM 1743 N N . LEU A 1 217 ? 15.990 21.323 6.950 1.00 44.25 217 LEU A N 1
ATOM 1744 C CA . LEU A 1 217 ? 14.632 21.138 7.445 1.00 44.25 217 LEU A CA 1
ATOM 1745 C C . LEU A 1 217 ? 14.569 21.565 8.916 1.00 44.25 217 LEU A C 1
ATOM 1747 O O . LEU A 1 217 ? 15.088 20.901 9.804 1.00 44.25 217 LEU A O 1
ATOM 1751 N N . THR A 1 218 ? 13.905 22.692 9.183 1.00 43.72 218 THR A N 1
ATOM 1752 C CA . THR A 1 218 ? 13.600 23.202 10.538 1.00 43.72 218 THR A CA 1
ATOM 1753 C C . THR A 1 218 ? 12.556 22.355 11.280 1.00 43.72 218 THR A C 1
ATOM 1755 O O . THR A 1 218 ? 12.102 22.703 12.366 1.00 43.72 218 THR A O 1
ATOM 1758 N N . SER A 1 219 ? 12.151 21.233 10.694 1.00 45.75 219 SER A N 1
ATOM 1759 C CA . SER A 1 219 ? 11.278 20.213 11.262 1.00 45.75 219 SER A CA 1
ATOM 1760 C C . SER A 1 219 ? 11.846 18.857 10.845 1.00 45.75 219 SER A C 1
ATOM 1762 O O . SER A 1 219 ? 12.321 18.755 9.713 1.00 45.75 219 SER A O 1
ATOM 1764 N N . PRO A 1 220 ? 11.842 17.827 11.709 1.00 47.16 220 PRO A N 1
ATOM 1765 C CA . PRO A 1 220 ? 12.394 16.526 11.350 1.00 47.16 220 PRO A CA 1
ATOM 1766 C C . PRO A 1 220 ? 11.768 16.058 10.025 1.00 47.16 220 PRO A C 1
ATOM 1768 O O . PRO A 1 220 ? 10.542 16.137 9.891 1.00 47.16 220 PRO A O 1
ATOM 1771 N N . PRO A 1 221 ? 12.569 15.636 9.023 1.00 47.81 221 PRO A N 1
ATOM 1772 C CA . PRO A 1 221 ? 12.029 15.173 7.752 1.00 47.81 221 PRO A CA 1
ATOM 1773 C C . PRO A 1 221 ? 10.994 14.094 8.038 1.00 47.81 221 PRO A C 1
ATOM 1775 O O . PRO A 1 221 ? 11.299 13.131 8.729 1.00 47.81 221 PRO A O 1
ATOM 1778 N N . ALA A 1 222 ? 9.780 14.221 7.512 1.00 46.56 222 ALA A N 1
ATOM 1779 C CA . ALA A 1 222 ? 8.824 13.119 7.496 1.00 46.56 222 ALA A CA 1
ATOM 1780 C C . ALA A 1 222 ? 9.267 12.092 6.437 1.00 46.56 222 ALA A C 1
ATOM 1782 O O . ALA A 1 222 ? 8.568 11.858 5.454 1.00 46.56 222 ALA A O 1
ATOM 1783 N N . ALA A 1 223 ? 10.480 11.546 6.580 1.00 48.44 223 ALA A N 1
ATOM 1784 C CA . ALA A 1 223 ? 10.934 10.440 5.754 1.00 48.44 223 ALA A CA 1
ATOM 1785 C C . ALA A 1 223 ? 9.990 9.263 6.011 1.00 48.44 223 ALA A C 1
ATOM 1787 O O . ALA A 1 223 ? 9.621 8.980 7.161 1.00 48.44 223 ALA A O 1
ATOM 1788 N N . LEU A 1 224 ? 9.535 8.629 4.928 1.00 49.97 224 LEU A N 1
ATOM 1789 C CA . LEU A 1 224 ? 8.379 7.739 4.991 1.00 49.97 224 LEU A CA 1
ATOM 1790 C C . LEU A 1 224 ? 8.630 6.483 5.837 1.00 49.97 224 LEU A C 1
ATOM 1792 O O . LEU A 1 224 ? 7.683 5.896 6.349 1.00 49.97 224 LEU A O 1
ATOM 1796 N N . LEU A 1 225 ? 9.899 6.136 6.054 1.00 50.31 225 LEU A N 1
ATOM 1797 C CA . LEU A 1 225 ? 10.344 4.922 6.730 1.00 50.31 225 LEU A CA 1
ATOM 1798 C C . LEU A 1 225 ? 11.399 5.219 7.810 1.00 50.31 225 LEU A C 1
ATOM 1800 O O . LEU A 1 225 ? 12.454 4.592 7.837 1.00 50.31 225 LEU A O 1
ATOM 1804 N N . GLN A 1 226 ? 11.139 6.175 8.709 1.00 45.97 226 GLN A N 1
ATOM 1805 C CA . GLN A 1 226 ? 11.945 6.330 9.933 1.00 45.97 226 GLN A CA 1
ATOM 1806 C C . GLN A 1 226 ? 11.669 5.172 10.903 1.00 45.97 226 GLN A C 1
ATOM 1808 O O . GLN A 1 226 ? 10.960 5.331 11.894 1.00 45.97 226 GLN A O 1
ATOM 1813 N N . LEU A 1 227 ? 12.190 3.991 10.587 1.00 48.50 227 LEU A N 1
ATOM 1814 C CA . LEU A 1 227 ? 12.455 2.955 11.584 1.00 48.50 227 LEU A CA 1
ATOM 1815 C C . LEU A 1 227 ? 13.766 3.326 12.299 1.00 48.50 227 LEU A C 1
ATOM 1817 O O . LEU A 1 227 ? 14.578 4.040 11.730 1.00 48.50 227 LEU A O 1
ATOM 1821 N N . GLU A 1 228 ? 13.986 2.922 13.548 1.00 45.75 228 GLU A N 1
ATOM 1822 C CA . GLU A 1 228 ? 15.194 3.308 14.304 1.00 45.75 228 GLU A CA 1
ATOM 1823 C C . GLU A 1 228 ? 16.502 2.768 13.688 1.00 45.75 228 GLU A C 1
ATOM 1825 O O . GLU A 1 228 ? 16.500 1.780 12.950 1.00 45.75 228 GLU A O 1
ATOM 1830 N N . ALA A 1 229 ? 17.642 3.415 13.988 1.00 46.41 229 ALA A N 1
ATOM 1831 C CA . ALA A 1 229 ? 19.003 3.135 13.476 1.00 46.41 229 ALA A CA 1
ATOM 1832 C C . ALA A 1 229 ? 19.371 1.636 13.382 1.00 46.41 229 ALA A C 1
ATOM 1834 O O . ALA A 1 229 ? 20.027 1.215 12.434 1.00 46.41 229 ALA A O 1
ATOM 1835 N N . GLU A 1 230 ? 18.908 0.812 14.321 1.00 45.12 230 GLU A N 1
ATOM 1836 C CA . GLU A 1 230 ? 19.224 -0.622 14.375 1.00 45.12 230 GLU A CA 1
ATOM 1837 C C . GLU A 1 230 ? 18.374 -1.471 13.408 1.00 45.12 230 GLU A C 1
ATOM 1839 O O . GLU A 1 230 ? 18.866 -2.451 12.841 1.00 45.12 230 GLU A O 1
ATOM 1844 N N . ALA A 1 231 ? 17.139 -1.050 13.110 1.00 48.16 231 ALA A N 1
ATOM 1845 C CA . ALA A 1 231 ? 16.290 -1.661 12.084 1.00 48.16 231 ALA A CA 1
ATOM 1846 C C . ALA A 1 231 ? 16.715 -1.280 10.646 1.00 48.16 231 ALA A C 1
ATOM 1848 O O . ALA A 1 231 ? 16.351 -1.972 9.690 1.00 48.16 231 ALA A O 1
ATOM 1849 N N . HIS A 1 232 ? 17.535 -0.231 10.482 1.00 46.94 232 HIS A N 1
ATOM 1850 C CA . HIS A 1 232 ? 18.008 0.240 9.173 1.00 46.94 232 HIS A CA 1
ATOM 1851 C C . HIS A 1 232 ? 18.910 -0.760 8.442 1.00 46.94 232 HIS A C 1
ATOM 1853 O O . HIS A 1 232 ? 18.961 -0.733 7.216 1.00 46.94 232 HIS A O 1
ATOM 1859 N N . SER A 1 233 ? 19.614 -1.662 9.137 1.00 50.72 233 SER A N 1
ATOM 1860 C CA . SER A 1 233 ? 20.626 -2.499 8.467 1.00 50.72 233 SER A CA 1
ATOM 1861 C C . SER A 1 233 ? 20.042 -3.448 7.410 1.00 50.72 233 SER A C 1
ATOM 1863 O O . SER A 1 233 ? 20.713 -3.756 6.423 1.00 50.72 233 SER A O 1
ATOM 1865 N N . LYS A 1 234 ? 18.788 -3.894 7.582 1.00 50.28 234 LYS A N 1
ATOM 1866 C CA . LYS A 1 234 ? 18.137 -4.854 6.675 1.00 50.28 234 LYS A CA 1
ATOM 1867 C C . LYS A 1 234 ? 17.300 -4.188 5.579 1.00 50.28 234 LYS A C 1
ATOM 1869 O O . LYS A 1 234 ? 17.213 -4.741 4.487 1.00 50.28 234 LYS A O 1
ATOM 1874 N N . PHE A 1 235 ? 16.721 -3.019 5.848 1.00 60.56 235 PHE A N 1
ATOM 1875 C CA . PHE A 1 235 ? 15.820 -2.290 4.945 1.00 60.56 235 PHE A CA 1
ATOM 1876 C C . PHE A 1 235 ? 16.340 -0.879 4.674 1.00 60.56 235 PHE A C 1
ATOM 1878 O O . PHE A 1 235 ? 15.609 0.098 4.828 1.00 60.56 235 PHE A O 1
ATOM 1885 N N . ASP A 1 236 ? 17.614 -0.767 4.295 1.00 75.38 236 ASP A N 1
ATOM 1886 C CA . ASP A 1 236 ? 18.231 0.519 3.974 1.00 75.38 236 ASP A CA 1
ATOM 1887 C C . ASP A 1 236 ? 17.679 1.060 2.644 1.00 75.38 236 ASP A C 1
ATOM 1889 O O . ASP A 1 236 ? 18.263 0.937 1.562 1.00 75.38 236 ASP A O 1
ATOM 1893 N N . HIS A 1 237 ? 16.475 1.612 2.737 1.00 82.31 237 HIS A N 1
ATOM 1894 C CA . HIS A 1 237 ? 15.741 2.234 1.654 1.00 82.31 237 HIS A CA 1
ATOM 1895 C C . HIS A 1 237 ? 16.561 3.361 1.020 1.00 82.31 237 HIS A C 1
ATOM 1897 O O . HIS A 1 237 ? 16.658 3.453 -0.205 1.00 82.31 237 HIS A O 1
ATOM 1903 N N . THR A 1 238 ? 17.234 4.155 1.858 1.00 83.06 238 THR A N 1
ATOM 1904 C CA . THR A 1 238 ? 18.128 5.237 1.447 1.00 83.06 238 THR A CA 1
ATOM 1905 C C . THR A 1 238 ? 19.288 4.711 0.608 1.00 83.06 238 THR A C 1
ATOM 1907 O O . THR A 1 238 ? 19.581 5.293 -0.434 1.00 83.06 238 THR A O 1
ATOM 1910 N N . LYS A 1 239 ? 19.912 3.584 0.969 1.00 88.81 239 LYS A N 1
ATOM 1911 C CA . LYS A 1 239 ? 20.973 2.969 0.153 1.00 88.81 239 LYS A CA 1
ATOM 1912 C C . LYS A 1 239 ? 20.498 2.601 -1.246 1.00 88.81 239 LYS A C 1
ATOM 1914 O O . LYS A 1 239 ? 21.223 2.873 -2.201 1.00 88.81 239 LYS A O 1
ATOM 1919 N N . ILE A 1 240 ? 19.310 2.014 -1.382 1.00 92.31 240 ILE A N 1
ATOM 1920 C CA . ILE A 1 240 ? 18.753 1.676 -2.701 1.00 92.31 240 ILE A CA 1
ATOM 1921 C C . ILE A 1 240 ? 18.484 2.963 -3.483 1.00 92.31 240 ILE A C 1
ATOM 1923 O O . ILE A 1 240 ? 18.946 3.092 -4.611 1.00 92.31 240 ILE A O 1
ATOM 1927 N N . THR A 1 241 ? 17.851 3.962 -2.866 1.00 91.69 241 THR A N 1
ATOM 1928 C CA . THR A 1 241 ? 17.594 5.262 -3.507 1.00 91.69 241 THR A CA 1
ATOM 1929 C C . THR A 1 241 ? 18.883 5.942 -3.970 1.00 91.69 241 THR A C 1
ATOM 1931 O O . THR A 1 241 ? 18.955 6.436 -5.092 1.00 91.69 241 THR A O 1
ATOM 1934 N N . LEU A 1 242 ? 19.942 5.912 -3.157 1.00 91.06 242 LEU A N 1
ATOM 1935 C CA . LEU A 1 242 ? 21.258 6.432 -3.530 1.00 91.06 242 LEU A CA 1
ATOM 1936 C C . LEU A 1 242 ? 21.909 5.636 -4.667 1.00 91.06 242 LEU A C 1
ATOM 1938 O O . LEU A 1 242 ? 22.654 6.218 -5.448 1.00 91.06 242 LEU A O 1
ATOM 1942 N N . GLN A 1 243 ? 21.673 4.325 -4.760 1.00 94.00 243 GLN A N 1
ATOM 1943 C CA . GLN A 1 243 ? 22.143 3.513 -5.885 1.00 94.00 243 GLN A CA 1
ATOM 1944 C C . GLN A 1 243 ? 21.398 3.866 -7.174 1.00 94.00 243 GLN A C 1
ATOM 1946 O O . GLN A 1 243 ? 22.052 4.024 -8.198 1.00 94.00 243 GLN A O 1
ATOM 1951 N N . LEU A 1 244 ? 20.078 4.065 -7.109 1.00 94.50 244 LEU A N 1
ATOM 1952 C CA . LEU A 1 244 ? 19.279 4.513 -8.252 1.00 94.50 244 LEU A CA 1
ATOM 1953 C C . LEU A 1 244 ? 19.717 5.903 -8.731 1.00 94.50 244 LEU A C 1
ATOM 1955 O O . LEU A 1 244 ? 19.876 6.119 -9.921 1.00 94.50 244 LEU A O 1
ATOM 1959 N N . LEU A 1 245 ? 19.974 6.842 -7.816 1.00 93.25 245 LEU A N 1
ATOM 1960 C CA . LEU A 1 245 ? 20.439 8.194 -8.165 1.00 93.25 245 LEU A CA 1
ATOM 1961 C C . LEU A 1 245 ? 21.853 8.232 -8.764 1.00 93.25 245 LEU A C 1
ATOM 1963 O O . LEU A 1 245 ? 22.212 9.210 -9.415 1.00 93.25 245 LEU A O 1
ATOM 1967 N N . LYS A 1 246 ? 22.677 7.213 -8.497 1.00 94.94 246 LYS A N 1
ATOM 1968 C CA . LYS A 1 246 ? 24.048 7.101 -9.022 1.00 94.94 246 LYS A CA 1
ATOM 1969 C C . LYS A 1 246 ? 24.121 6.363 -10.354 1.00 94.94 246 LYS A C 1
ATOM 1971 O O . LYS A 1 246 ? 25.175 6.397 -10.984 1.00 94.94 246 LYS A O 1
ATOM 1976 N N . ASP A 1 247 ? 23.054 5.676 -10.739 1.00 96.25 247 ASP A N 1
ATOM 1977 C CA . ASP A 1 247 ? 22.979 4.950 -11.997 1.00 96.25 247 ASP A CA 1
ATOM 1978 C C . ASP A 1 247 ? 22.825 5.956 -13.155 1.00 96.25 247 ASP A C 1
ATOM 1980 O O . ASP A 1 247 ? 21.829 6.682 -13.192 1.00 96.25 247 ASP A O 1
ATOM 1984 N N . PRO A 1 248 ? 23.795 6.044 -14.085 1.00 97.00 248 PRO A N 1
ATOM 1985 C CA . PRO A 1 248 ? 23.766 7.026 -15.170 1.00 97.00 248 PRO A CA 1
ATOM 1986 C C . PRO A 1 248 ? 22.611 6.806 -16.156 1.00 97.00 248 PRO A C 1
ATOM 1988 O O . PRO A 1 248 ? 22.215 7.752 -16.836 1.00 97.00 248 PRO A O 1
ATOM 1991 N N . ASP A 1 249 ? 22.070 5.587 -16.216 1.00 97.44 249 ASP A N 1
ATOM 1992 C CA . ASP A 1 249 ? 20.953 5.227 -17.090 1.00 97.44 249 ASP A CA 1
ATOM 1993 C C . ASP A 1 249 ? 19.596 5.348 -16.372 1.00 97.44 249 ASP A C 1
ATOM 1995 O O . ASP A 1 249 ? 18.537 5.150 -16.975 1.00 97.44 249 ASP A O 1
ATOM 1999 N N . ALA A 1 250 ? 19.594 5.677 -15.074 1.00 96.50 250 ALA A N 1
ATOM 2000 C CA . ALA A 1 250 ? 18.371 5.929 -14.332 1.00 96.50 250 ALA A CA 1
ATOM 2001 C C . ALA A 1 250 ? 17.901 7.378 -14.499 1.00 96.50 250 ALA A C 1
ATOM 2003 O O . ALA A 1 250 ? 18.668 8.339 -14.436 1.00 96.50 250 ALA A O 1
ATOM 2004 N N . LYS A 1 251 ? 16.586 7.543 -14.639 1.00 96.94 251 LYS A N 1
ATOM 2005 C CA . LYS A 1 251 ? 15.928 8.848 -14.678 1.00 96.94 251 LYS A CA 1
ATOM 2006 C C . LYS A 1 251 ? 14.830 8.887 -13.629 1.00 96.94 251 LYS A C 1
ATOM 2008 O O . LYS A 1 251 ? 13.741 8.346 -13.826 1.00 96.94 251 LYS A O 1
ATOM 2013 N N . LEU A 1 252 ? 15.136 9.538 -12.512 1.00 94.56 252 LEU A N 1
ATOM 2014 C CA . LEU A 1 252 ? 14.197 9.804 -11.430 1.00 94.56 252 LEU A CA 1
ATOM 2015 C C . LEU A 1 252 ? 13.699 11.244 -11.519 1.00 94.56 252 LEU A C 1
ATOM 2017 O O . LEU A 1 252 ? 14.492 12.184 -11.501 1.00 94.56 252 LEU A O 1
ATOM 2021 N N . THR A 1 253 ? 12.385 11.424 -11.582 1.00 93.25 253 THR A N 1
ATOM 2022 C CA . THR A 1 253 ? 11.746 12.743 -11.510 1.00 93.25 253 THR A CA 1
ATOM 2023 C C . THR A 1 253 ? 10.842 12.829 -10.289 1.00 93.25 253 THR A C 1
ATOM 2025 O O . THR A 1 253 ? 10.579 11.834 -9.620 1.00 93.25 253 THR A O 1
ATOM 2028 N N . VAL A 1 254 ? 10.380 14.028 -9.951 1.00 88.19 254 VAL A N 1
ATOM 2029 C CA . VAL A 1 254 ? 9.427 14.247 -8.860 1.00 88.19 254 VAL A CA 1
ATOM 2030 C C . VAL A 1 254 ? 8.370 15.195 -9.393 1.00 88.19 254 VAL A C 1
ATOM 2032 O O . VAL A 1 254 ? 8.703 16.205 -10.016 1.00 88.19 254 VAL A O 1
ATOM 2035 N N . ALA A 1 255 ? 7.095 14.881 -9.166 1.00 78.44 255 ALA A N 1
ATOM 2036 C CA . ALA A 1 255 ? 6.039 15.855 -9.413 1.00 78.44 255 ALA A CA 1
ATOM 2037 C C . ALA A 1 255 ? 6.290 17.121 -8.564 1.00 78.44 255 ALA A C 1
ATOM 2039 O O . ALA A 1 255 ? 6.866 17.008 -7.482 1.00 78.44 255 ALA A O 1
ATOM 2040 N N . PRO A 1 256 ? 5.867 18.319 -9.005 1.00 72.88 256 PRO A N 1
ATOM 2041 C CA . PRO A 1 256 ? 6.041 19.538 -8.221 1.00 72.88 256 PRO A CA 1
ATOM 2042 C C . PRO A 1 256 ? 5.572 19.361 -6.767 1.00 72.88 256 PRO A C 1
ATOM 2044 O O . PRO A 1 256 ? 4.420 19.009 -6.523 1.00 72.88 256 PRO A O 1
ATOM 2047 N N . GLY A 1 257 ? 6.480 19.589 -5.813 1.00 64.44 257 GLY A N 1
ATOM 2048 C CA . GLY A 1 257 ? 6.264 19.370 -4.379 1.00 64.44 257 GLY A CA 1
ATOM 2049 C C . GLY A 1 257 ? 7.182 18.291 -3.787 1.00 64.44 257 GLY A C 1
ATOM 2050 O O . GLY A 1 257 ? 7.384 17.230 -4.362 1.00 64.44 257 GLY A O 1
ATOM 2051 N N . ILE A 1 258 ? 7.726 18.543 -2.593 1.00 59.38 258 ILE A N 1
ATOM 2052 C CA . ILE A 1 258 ? 8.692 17.651 -1.910 1.00 59.38 258 ILE A CA 1
ATOM 2053 C C . ILE A 1 258 ? 8.065 16.383 -1.299 1.00 59.38 258 ILE A C 1
ATOM 2055 O O . ILE A 1 258 ? 8.761 15.567 -0.702 1.00 59.38 258 ILE A O 1
ATOM 2059 N N . TRP A 1 259 ? 6.749 16.222 -1.429 1.00 72.75 259 TRP A N 1
ATOM 2060 C CA . TRP A 1 259 ? 5.968 15.174 -0.761 1.00 72.75 259 TRP A CA 1
ATOM 2061 C C . TRP A 1 259 ? 5.529 14.053 -1.703 1.00 72.75 259 TRP A C 1
ATOM 2063 O O . TRP A 1 259 ? 4.843 13.120 -1.288 1.00 72.75 259 TRP A O 1
ATOM 2073 N N . HIS A 1 260 ? 5.895 14.142 -2.980 1.00 81.06 260 HIS A N 1
ATOM 2074 C CA . HIS A 1 260 ? 5.633 13.082 -3.937 1.00 81.06 260 HIS A CA 1
ATOM 2075 C C . HIS A 1 260 ? 6.806 12.105 -3.979 1.00 81.06 260 HIS A C 1
ATOM 2077 O O . HIS A 1 260 ? 7.959 12.531 -3.908 1.00 81.06 260 HIS A O 1
ATOM 2083 N N . PRO A 1 261 ? 6.530 10.798 -4.105 1.00 87.81 261 PRO A N 1
ATOM 2084 C CA . PRO A 1 261 ? 7.592 9.842 -4.348 1.00 87.81 261 PRO A CA 1
ATOM 2085 C C . PRO A 1 261 ? 8.244 10.121 -5.702 1.00 87.81 261 PRO A C 1
ATOM 2087 O O . PRO A 1 261 ? 7.616 10.698 -6.599 1.00 87.81 261 PRO A O 1
ATOM 2090 N N . PHE A 1 262 ? 9.488 9.680 -5.853 1.00 91.56 262 PHE A N 1
ATOM 2091 C CA . PHE A 1 262 ? 10.161 9.674 -7.140 1.00 91.56 262 PHE A CA 1
ATOM 2092 C C . PHE A 1 262 ? 9.338 8.886 -8.163 1.00 91.56 262 PHE A C 1
ATOM 2094 O O . PHE A 1 262 ? 8.827 7.804 -7.876 1.00 91.56 262 PHE A O 1
ATOM 2101 N N . LEU A 1 263 ? 9.231 9.441 -9.364 1.00 93.94 263 LEU A N 1
ATOM 2102 C CA . LEU A 1 263 ? 8.744 8.774 -10.556 1.00 93.94 263 LEU A CA 1
ATOM 2103 C C . LEU A 1 263 ? 9.956 8.229 -11.323 1.00 93.94 263 LEU A C 1
ATOM 2105 O O . LEU A 1 263 ? 10.802 8.992 -11.791 1.00 93.94 263 LEU A O 1
ATOM 2109 N N . MET A 1 264 ? 10.036 6.907 -11.438 1.00 96.19 264 MET A N 1
ATOM 2110 C CA . MET A 1 264 ? 11.035 6.199 -12.235 1.00 96.19 264 MET A CA 1
ATOM 2111 C C . MET A 1 264 ? 10.623 6.231 -13.708 1.00 96.19 264 MET A C 1
ATOM 2113 O O . MET A 1 264 ? 9.735 5.490 -14.127 1.00 96.19 264 MET A O 1
ATOM 2117 N N . GLU A 1 265 ? 11.257 7.103 -14.490 1.00 96.75 265 GLU A N 1
ATOM 2118 C CA . GLU A 1 265 ? 11.061 7.201 -15.943 1.00 96.75 265 GLU A CA 1
ATOM 2119 C C . GLU A 1 265 ? 12.056 6.346 -16.734 1.00 96.75 265 GLU A C 1
ATOM 2121 O O . GLU A 1 265 ? 11.785 5.969 -17.871 1.00 96.75 265 GLU A O 1
ATOM 2126 N N . ALA A 1 266 ? 13.205 6.033 -16.143 1.00 97.69 266 ALA A N 1
ATOM 2127 C CA . ALA A 1 266 ? 14.156 5.064 -16.666 1.00 97.69 266 ALA A CA 1
ATOM 2128 C C . ALA A 1 266 ? 14.875 4.387 -15.498 1.00 97.69 266 ALA A C 1
ATOM 2130 O O . ALA A 1 266 ? 15.147 5.036 -14.483 1.00 97.69 266 ALA A O 1
ATOM 2131 N N . VAL A 1 267 ? 15.170 3.098 -15.637 1.00 96.56 267 VAL A N 1
ATOM 2132 C CA . VAL A 1 267 ? 15.996 2.334 -14.697 1.00 96.56 267 VAL A CA 1
ATOM 2133 C C . VAL A 1 267 ? 17.055 1.556 -15.469 1.00 96.56 267 VAL A C 1
ATOM 2135 O O . VAL A 1 267 ? 16.733 0.734 -16.329 1.00 96.56 267 VAL A O 1
ATOM 2138 N N . GLY A 1 268 ? 18.319 1.824 -15.150 1.00 96.75 268 GLY A N 1
ATOM 2139 C CA . GLY A 1 268 ? 19.460 1.110 -15.703 1.00 96.75 268 GLY A CA 1
ATOM 2140 C C . GLY A 1 268 ? 19.685 -0.250 -15.052 1.00 96.75 268 GLY A C 1
ATOM 2141 O O . GLY A 1 268 ? 19.068 -0.620 -14.045 1.00 96.75 268 GLY A O 1
ATOM 2142 N N . ASP A 1 269 ? 20.631 -1.005 -15.604 1.00 97.44 269 ASP A N 1
ATOM 2143 C CA . ASP A 1 269 ? 20.992 -2.328 -15.096 1.00 97.44 269 ASP A CA 1
ATOM 2144 C C . ASP A 1 269 ? 21.514 -2.271 -13.652 1.00 97.44 269 ASP A C 1
ATOM 2146 O O . ASP A 1 269 ? 21.279 -3.193 -12.866 1.00 97.44 269 ASP A O 1
ATOM 2150 N N . GLN A 1 270 ? 22.204 -1.195 -13.261 1.00 96.75 270 GLN A N 1
ATOM 2151 C CA . GLN A 1 270 ? 22.695 -1.040 -11.891 1.00 96.75 270 GLN A CA 1
ATOM 2152 C C . GLN A 1 270 ? 21.533 -0.875 -10.903 1.00 96.75 270 GLN A C 1
ATOM 2154 O O . GLN A 1 270 ? 21.508 -1.559 -9.874 1.00 96.75 270 GLN A O 1
ATOM 2159 N N . SER A 1 271 ? 20.546 -0.042 -11.238 1.00 96.62 271 SER A N 1
ATOM 2160 C CA . SER A 1 271 ? 19.306 0.126 -10.475 1.00 96.62 271 SER A CA 1
ATOM 2161 C C . SER A 1 271 ? 18.526 -1.179 -10.379 1.00 96.62 271 SER A C 1
ATOM 2163 O O . SER A 1 271 ? 18.064 -1.550 -9.300 1.00 96.62 271 SER A O 1
ATOM 2165 N N . LEU A 1 272 ? 18.432 -1.933 -11.477 1.00 97.19 272 LEU A N 1
ATOM 2166 C CA . LEU A 1 272 ? 17.769 -3.237 -11.493 1.00 97.19 272 LEU A CA 1
ATOM 2167 C C . LEU A 1 272 ? 18.478 -4.257 -10.590 1.00 97.19 272 LEU A C 1
ATOM 2169 O O . LEU A 1 272 ? 17.805 -4.991 -9.865 1.00 97.19 272 LEU A O 1
ATOM 2173 N N . ARG A 1 273 ? 19.821 -4.281 -10.551 1.00 96.44 273 ARG A N 1
ATOM 2174 C CA . ARG A 1 273 ? 20.575 -5.121 -9.591 1.00 96.44 273 ARG A CA 1
ATOM 2175 C C . ARG A 1 273 ? 20.329 -4.687 -8.155 1.00 96.44 273 ARG A C 1
ATOM 2177 O O . ARG A 1 273 ? 20.125 -5.549 -7.302 1.00 96.44 273 ARG A O 1
ATOM 2184 N N . ALA A 1 274 ? 20.329 -3.381 -7.889 1.00 96.06 274 ALA A N 1
ATOM 2185 C CA . ALA A 1 274 ? 20.049 -2.834 -6.566 1.00 96.06 274 ALA A CA 1
ATOM 2186 C C . ALA A 1 274 ? 18.664 -3.282 -6.077 1.00 96.06 274 ALA A C 1
ATOM 2188 O O . ALA A 1 274 ? 18.561 -3.949 -5.045 1.00 96.06 274 ALA A O 1
ATOM 2189 N N . LEU A 1 275 ? 17.624 -3.034 -6.878 1.00 95.94 275 LEU A N 1
ATOM 2190 C CA . LEU A 1 275 ? 16.251 -3.457 -6.606 1.00 95.94 275 LEU A CA 1
ATOM 2191 C C . LEU A 1 275 ? 16.138 -4.979 -6.439 1.00 95.94 275 LEU A C 1
ATOM 2193 O O . LEU A 1 275 ? 15.559 -5.438 -5.454 1.00 95.94 275 LEU A O 1
ATOM 2197 N N . ARG A 1 276 ? 16.756 -5.774 -7.323 1.00 95.81 276 ARG A N 1
ATOM 2198 C CA . ARG A 1 276 ? 16.758 -7.243 -7.210 1.00 95.81 276 ARG A CA 1
ATOM 2199 C C . ARG A 1 276 ? 17.464 -7.742 -5.960 1.00 95.81 276 ARG A C 1
ATOM 2201 O O . ARG A 1 276 ? 17.060 -8.757 -5.406 1.00 95.81 276 ARG A O 1
ATOM 2208 N N . SER A 1 277 ? 18.528 -7.083 -5.520 1.00 94.94 277 SER A N 1
ATOM 2209 C CA . SER A 1 277 ? 19.273 -7.477 -4.317 1.00 94.94 277 SER A CA 1
ATOM 2210 C C . SER A 1 277 ? 18.595 -7.033 -3.017 1.00 94.94 277 SER A C 1
ATOM 2212 O O . SER A 1 277 ? 18.909 -7.558 -1.951 1.00 94.94 277 SER A O 1
ATOM 2214 N N . SER A 1 278 ? 17.646 -6.096 -3.105 1.00 94.50 278 SER A N 1
ATOM 2215 C CA . SER A 1 278 ? 16.915 -5.555 -1.959 1.00 94.50 278 SER A CA 1
ATOM 2216 C C . SER A 1 278 ? 15.997 -6.596 -1.297 1.00 94.50 278 SER A C 1
ATOM 2218 O O . SER A 1 278 ? 15.666 -7.608 -1.918 1.00 94.50 278 SER A O 1
ATOM 2220 N N . PRO A 1 279 ? 15.539 -6.381 -0.052 1.00 92.50 279 PRO A N 1
ATOM 2221 C CA . PRO A 1 279 ? 14.535 -7.245 0.576 1.00 92.50 279 PRO A CA 1
ATOM 2222 C C . PRO A 1 279 ? 13.112 -7.044 0.023 1.00 92.50 279 PRO A C 1
ATOM 2224 O O . PRO A 1 279 ? 12.209 -7.789 0.396 1.00 92.50 279 PRO A O 1
ATOM 2227 N N . TYR A 1 280 ? 12.884 -6.045 -0.834 1.00 94.56 280 TYR A N 1
ATOM 2228 C CA . TYR A 1 280 ? 11.560 -5.759 -1.377 1.00 94.56 280 TYR A CA 1
ATOM 2229 C C . TYR A 1 280 ? 11.176 -6.777 -2.459 1.00 94.56 280 TYR A C 1
ATOM 2231 O O . TYR A 1 280 ? 12.023 -7.292 -3.189 1.00 94.56 280 TYR A O 1
ATOM 2239 N N . LEU A 1 281 ? 9.880 -7.067 -2.561 1.00 95.62 281 LEU A N 1
ATOM 2240 C CA . LEU A 1 281 ? 9.292 -7.901 -3.611 1.00 95.62 281 LEU A CA 1
ATOM 2241 C C . LEU A 1 281 ? 8.832 -7.063 -4.805 1.00 95.62 281 LEU A C 1
ATOM 2243 O O . LEU A 1 281 ? 8.893 -7.526 -5.944 1.00 95.62 281 LEU A O 1
ATOM 2247 N N . PHE A 1 282 ? 8.409 -5.825 -4.546 1.00 96.38 282 PHE A N 1
ATOM 2248 C CA . PHE A 1 282 ? 7.886 -4.891 -5.537 1.00 96.38 282 PHE A CA 1
ATOM 2249 C C . PHE A 1 282 ? 8.546 -3.519 -5.413 1.00 96.38 282 PHE A C 1
ATOM 2251 O O . PHE A 1 282 ? 8.966 -3.115 -4.330 1.00 96.38 282 PHE A O 1
ATOM 2258 N N . ALA A 1 283 ? 8.570 -2.774 -6.512 1.00 95.81 283 ALA A N 1
ATOM 2259 C CA . ALA A 1 283 ? 8.881 -1.351 -6.540 1.00 95.81 283 ALA A CA 1
ATOM 2260 C C . ALA A 1 283 ? 7.734 -0.587 -7.212 1.00 95.81 283 ALA A C 1
ATOM 2262 O O . ALA A 1 283 ? 7.087 -1.101 -8.128 1.00 95.81 283 ALA A O 1
ATOM 2263 N N . ARG A 1 284 ? 7.454 0.630 -6.742 1.00 94.50 284 ARG A N 1
ATOM 2264 C CA . ARG A 1 284 ? 6.329 1.456 -7.214 1.00 94.50 284 ARG A CA 1
ATOM 2265 C C . ARG A 1 284 ? 6.792 2.759 -7.832 1.00 94.50 284 ARG A C 1
ATOM 2267 O O . ARG A 1 284 ? 7.888 3.216 -7.547 1.00 94.50 284 ARG A O 1
ATOM 2274 N N . LYS A 1 285 ? 5.867 3.401 -8.553 1.00 93.81 285 LYS A N 1
ATOM 2275 C CA . LYS A 1 285 ? 6.027 4.709 -9.205 1.00 93.81 285 LYS A CA 1
ATOM 2276 C C . LYS A 1 285 ? 6.930 4.640 -10.429 1.00 93.81 285 LYS A C 1
ATOM 2278 O O . LYS A 1 285 ? 7.709 5.547 -10.685 1.00 93.81 285 LYS A O 1
ATOM 2283 N N . PHE A 1 286 ? 6.773 3.583 -11.215 1.00 96.44 286 PHE A N 1
ATOM 2284 C CA .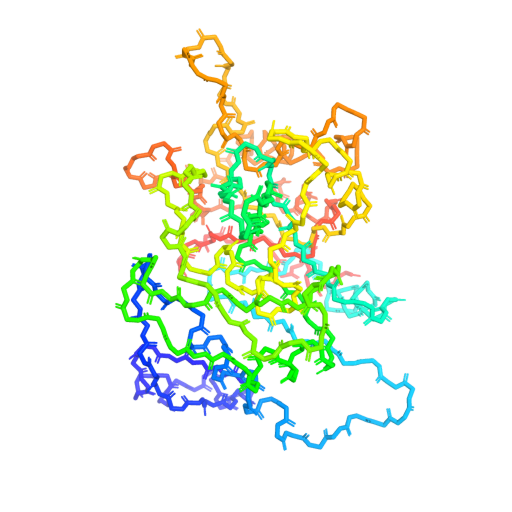 PHE A 1 286 ? 7.220 3.587 -12.602 1.00 96.44 286 PHE A CA 1
ATOM 2285 C C . PHE A 1 286 ? 6.265 4.432 -13.441 1.00 96.44 286 PHE A C 1
ATOM 2287 O O . PHE A 1 286 ? 5.047 4.369 -13.249 1.00 96.44 286 PHE A O 1
ATOM 2294 N N . SER A 1 287 ? 6.812 5.244 -14.342 1.00 95.44 287 SER A N 1
ATOM 2295 C CA . SER A 1 287 ? 5.992 5.900 -15.357 1.00 95.44 287 SER A CA 1
ATOM 2296 C C . SER A 1 287 ? 5.448 4.858 -16.340 1.00 95.44 287 SER A C 1
ATOM 2298 O O . SER A 1 287 ? 6.031 3.791 -16.529 1.00 95.44 287 SER A O 1
ATOM 2300 N N . GLN A 1 288 ? 4.327 5.168 -16.993 1.00 92.44 288 GLN A N 1
ATOM 2301 C CA . GLN A 1 288 ? 3.717 4.275 -17.986 1.00 92.44 288 GLN A CA 1
ATOM 2302 C C . GLN A 1 288 ? 4.668 3.955 -19.153 1.00 92.44 288 GLN A C 1
ATOM 2304 O O . GLN A 1 288 ? 4.606 2.877 -19.734 1.00 92.44 288 GLN A O 1
ATOM 2309 N N . CYS A 1 289 ? 5.573 4.886 -19.465 1.00 95.12 289 CYS A N 1
ATOM 2310 C CA . CYS A 1 289 ? 6.572 4.759 -20.523 1.00 95.12 289 CYS A CA 1
ATOM 2311 C C . CYS A 1 289 ? 7.984 4.555 -19.956 1.00 95.12 289 CYS A C 1
ATOM 2313 O O . CYS A 1 289 ? 8.957 4.981 -20.583 1.00 95.12 289 CYS A O 1
ATOM 2315 N N . ALA A 1 290 ? 8.100 3.979 -18.755 1.00 96.88 290 ALA A N 1
ATOM 2316 C CA . ALA A 1 290 ? 9.393 3.800 -18.118 1.00 96.88 290 ALA A CA 1
ATOM 2317 C C . ALA A 1 290 ? 10.314 2.940 -18.994 1.00 96.88 290 ALA A C 1
ATOM 2319 O O . ALA A 1 290 ? 9.921 1.876 -19.474 1.00 96.88 290 ALA A O 1
ATOM 2320 N N . GLN A 1 291 ? 11.551 3.386 -19.195 1.00 97.62 291 GLN A N 1
ATOM 2321 C CA . GLN A 1 291 ? 12.565 2.594 -19.888 1.00 97.62 291 GLN A CA 1
ATOM 2322 C C . GLN A 1 291 ? 13.159 1.584 -18.906 1.00 97.62 291 GLN A C 1
ATOM 2324 O O . GLN A 1 291 ? 13.798 1.962 -17.927 1.00 97.62 291 GLN A O 1
ATOM 2329 N N . LEU A 1 292 ? 12.916 0.296 -19.152 1.00 95.50 292 LEU A N 1
ATOM 2330 C CA . LEU A 1 292 ? 13.226 -0.785 -18.213 1.00 95.50 292 LEU A CA 1
ATOM 2331 C C . LEU A 1 292 ? 14.423 -1.651 -18.650 1.00 95.50 292 LEU A C 1
ATOM 2333 O O . LEU A 1 292 ? 14.392 -2.851 -18.406 1.00 95.50 292 LEU A O 1
ATOM 2337 N N . GLY A 1 293 ? 15.443 -1.083 -19.306 1.00 91.25 293 GLY A N 1
ATOM 2338 C CA . GLY A 1 293 ? 16.713 -1.757 -19.652 1.00 91.25 293 GLY A CA 1
ATOM 2339 C C . GLY A 1 293 ? 16.614 -3.270 -19.930 1.00 91.25 293 GLY A C 1
ATOM 2340 O O . GLY A 1 293 ? 15.782 -3.720 -20.721 1.00 91.25 293 GLY A O 1
ATOM 2341 N N . ASN A 1 294 ? 17.423 -4.065 -19.219 1.00 95.94 294 ASN A N 1
ATOM 2342 C CA . ASN A 1 294 ? 17.398 -5.534 -19.264 1.00 95.94 294 ASN A CA 1
ATOM 2343 C C . ASN A 1 294 ? 16.445 -6.176 -18.229 1.00 95.94 294 ASN A C 1
ATOM 2345 O O . ASN A 1 294 ? 16.670 -7.301 -17.775 1.00 95.94 294 ASN A O 1
ATOM 2349 N N . TYR A 1 295 ? 15.358 -5.499 -17.839 1.00 96.75 295 TYR A N 1
ATOM 2350 C CA . TYR A 1 295 ? 14.454 -5.929 -16.759 1.00 96.75 295 TYR A CA 1
ATOM 2351 C C . TYR A 1 295 ? 13.987 -7.382 -16.882 1.00 96.75 295 TYR A C 1
ATOM 2353 O O . TYR A 1 295 ? 14.049 -8.132 -15.910 1.00 96.75 295 TYR A O 1
ATOM 2361 N N . SER A 1 296 ? 13.560 -7.815 -18.071 1.00 94.44 296 SER A N 1
ATOM 2362 C CA . SER A 1 296 ? 13.058 -9.183 -18.259 1.00 94.44 296 SER A CA 1
ATOM 2363 C C . SER A 1 296 ? 14.128 -10.241 -17.978 1.00 94.44 296 SER A C 1
ATOM 2365 O O . SER A 1 296 ? 13.846 -11.258 -17.349 1.00 94.44 296 SER A O 1
ATOM 2367 N N . GLU A 1 297 ? 15.366 -10.007 -18.411 1.00 95.62 297 GLU A N 1
ATOM 2368 C CA . GLU A 1 297 ? 16.483 -10.918 -18.161 1.00 95.62 297 GLU A CA 1
ATOM 2369 C C . GLU A 1 297 ? 16.882 -10.903 -16.684 1.00 95.62 297 GLU A C 1
ATOM 2371 O O . GLU A 1 297 ? 17.022 -11.949 -16.049 1.00 95.62 297 GLU A O 1
ATOM 2376 N N . MET A 1 298 ? 16.997 -9.705 -16.118 1.00 95.12 298 MET A N 1
ATOM 2377 C CA . MET A 1 298 ? 17.527 -9.523 -14.776 1.00 95.12 298 MET A CA 1
ATOM 2378 C C . MET A 1 298 ? 16.526 -9.879 -13.690 1.00 95.12 298 MET A C 1
ATOM 2380 O O . MET A 1 298 ? 16.945 -10.371 -12.653 1.00 95.12 298 MET A O 1
ATOM 2384 N N . ILE A 1 299 ? 15.229 -9.634 -13.885 1.00 94.00 299 ILE A N 1
ATOM 2385 C CA . ILE A 1 299 ? 14.190 -9.817 -12.863 1.00 94.00 299 ILE A CA 1
ATOM 2386 C C . ILE A 1 299 ? 13.370 -11.087 -13.098 1.00 94.00 299 ILE A C 1
ATOM 2388 O O . ILE A 1 299 ? 13.125 -11.823 -12.145 1.00 94.00 299 ILE A O 1
ATOM 2392 N N . LEU A 1 300 ? 12.970 -11.379 -14.340 1.00 89.75 300 LEU A N 1
ATOM 2393 C CA . LEU A 1 300 ? 11.984 -12.434 -14.608 1.00 89.75 300 LEU A CA 1
ATOM 2394 C C . LEU A 1 300 ? 12.597 -13.811 -14.914 1.00 89.75 300 LEU A C 1
ATOM 2396 O O . LEU A 1 300 ? 11.935 -14.818 -14.679 1.00 89.75 300 LEU A O 1
ATOM 2400 N N . ARG A 1 301 ? 13.827 -13.878 -15.448 1.00 84.25 301 ARG A N 1
ATOM 2401 C CA . ARG A 1 301 ? 14.417 -15.116 -16.012 1.00 84.25 301 ARG A CA 1
ATOM 2402 C C . ARG A 1 301 ? 15.376 -15.900 -15.105 1.00 84.25 301 ARG A C 1
ATOM 2404 O O . ARG A 1 301 ? 15.956 -16.878 -15.568 1.00 84.25 301 ARG A O 1
ATOM 2411 N N . SER A 1 302 ? 15.569 -15.496 -13.855 1.00 62.72 302 SER A N 1
ATOM 2412 C CA . SER A 1 302 ? 16.575 -16.073 -12.941 1.00 62.72 302 SER A CA 1
ATOM 2413 C C . SER A 1 302 ? 15.972 -16.539 -11.639 1.00 62.72 302 SER A C 1
ATOM 2415 O O . SER A 1 302 ? 16.341 -17.635 -11.180 1.00 62.72 302 SER A O 1
#

Secondary structure (DSSP, 8-state):
-B--SSHHHHHT-HHHHHTT-PBPPP---BTTTBSHHHHHHHHHHHHTSPPPPTT---EEE---TTEEESS-HHHHHHHHHS-SS-EEEEPPGGGSEEEEETTEEEEE--EEEEEEEEHHHHHHHHHHPPP-SSTT-SEEE--SGGGTT---EEEGGGEEESSS---HHHHHHHHHHH-PEE-SSTT--HHHHHTTTT----EE---GGGTS-GGG-SS----TT---TTGGGT--HHHHHHHHHH-TT-EEE--SSTTSPPEEEE--HHHHHHHHHSS-SEEE-EEEEEE-TTHIIIII--